Protein AF-A0A1J5RB93-F1 (afdb_monomer)

Secondary structure (DSSP, 8-state):
--HHHHHHHHHHHT-TTHHHHHHHHHHHHHHHHH-TTTT--EEETTEEESHHHHHHHHHHHHHHHHHHHHHHHHHHS--SHHHHHHHHHHHHHHHHH-EEEEEETTEEEEEESS-HHHHHHHHHHHHHHHHHHHHHIIIII---SS--EEEEEE-TT---------TTTTTS-----------PPPGGGTTSPPEEEEEEGGGS-EEEETTEEEEEEEEEETTEE-SS--SSSEEEEEEEESSSEEEEE---SSEEEEEEEES-EEETTEEE-TT--EEEPTT--EEEEE-TT-EEEEEEEPPPSS--EEETTEEES-HHHHHHHHHHHHTT-SPPBTTBSS--PPP-

InterPro domains:
  IPR001851 ABC transporter, permease [PF02653] (52-160)
  IPR008778 Pirin, C-terminal domain [PF05726] (250-334)
  IPR011051 RmlC-like cupin domain superfamily [SSF51182] (152-346)
  IPR012093 Pirin [PTHR13903] (152-335)
  IPR014710 RmlC-like jelly roll fold [G3DSA:2.60.120.10] (152-330)
  IPR014710 RmlC-like jelly roll fold [G3DSA:2.60.120.10] (205-304)

Foldseek 3Di:
DPPVVVVVVVVLVPDPCNVVVVVVVVVLVVCVVVDVQQPPWDDDPNDIDHNVVVVCVVCVVVVVLVVVQVVCCVPQHGDLCSVVLLVVLVVQLCQQQQADFDDDPNDTDGDGNDDNVVSNVVSVVSSVVSVVVVCCCCVPVVPDVDDFKDKDKAQALHDDDDDDDPPVCPVDDDDDDDDDDDDDAFQVRNNPHIDMDMDGQVQWDWDDDPQKIKTWRAADDPNDGHPDDDRFHWTKMKIAGQAWDKDKDDLPAQWKKKAWCDFWKQWPNDIDDHVDMDTDHHPDITIITGGHGIMMMMIGHYDGPDDWDDDDPDIHPDPVSVVVVLVCVQVVVHDDDVPDNDDDDHHD

Mean predicted aligned error: 15.03 Å

Solvent-accessible surface area (backbone atoms only — not comparable to full-atom values): 20423 Å² total; per-residue (Å²): 143,71,74,74,59,58,59,52,52,54,55,52,75,66,37,86,63,45,61,61,52,52,51,51,51,50,52,52,51,51,48,42,74,76,31,91,58,37,85,50,72,45,81,53,97,94,41,80,42,34,54,59,50,52,50,49,62,70,41,44,64,60,51,56,50,48,56,56,50,49,57,43,43,76,72,80,41,80,79,69,57,65,62,56,32,51,50,54,20,50,50,48,28,50,62,32,47,46,55,55,81,42,72,57,95,90,41,80,38,80,45,49,71,45,60,67,72,56,26,52,51,52,18,50,50,50,28,50,51,50,47,51,52,50,49,44,40,44,74,75,68,62,59,60,86,71,66,65,59,48,79,48,74,47,44,38,67,60,74,65,85,84,91,73,81,53,79,89,51,71,87,48,95,79,84,90,85,86,85,88,82,88,79,86,67,46,79,92,47,41,69,36,79,55,48,78,48,77,42,50,44,89,66,38,43,66,53,73,52,86,38,27,42,37,34,32,62,34,30,50,55,98,94,43,63,23,83,51,90,64,95,61,70,30,26,31,29,43,37,35,23,79,41,60,39,54,40,78,44,74,46,87,38,54,42,34,33,42,33,29,74,36,55,48,36,34,48,88,87,43,78,42,44,55,91,46,70,49,75,48,68,60,75,46,70,44,62,35,32,34,49,54,70,20,31,30,35,42,44,35,22,59,82,67,95,60,76,67,50,73,56,94,97,41,76,36,78,43,72,70,57,50,55,49,50,50,53,34,56,76,69,62,69,59,71,75,43,90,98,44,86,78,81,76,85,76,84,133

Radius of gyration: 28.35 Å; Cα contacts (8 Å, |Δi|>4): 488; chains: 1; bounding box: 81×67×76 Å

pLDDT: mean 86.33, std 11.8, range [47.94, 98.31]

Structure (mmCIF, N/CA/C/O backbone):
data_AF-A0A1J5RB93-F1
#
_entry.id   AF-A0A1J5RB93-F1
#
loop_
_atom_site.group_PDB
_atom_site.id
_atom_site.type_symbol
_atom_site.label_atom_id
_atom_site.label_alt_id
_atom_site.label_comp_id
_atom_site.label_asym_id
_atom_site.label_entity_id
_atom_site.label_seq_id
_atom_site.pdbx_PDB_ins_code
_atom_site.Cartn_x
_atom_site.Cartn_y
_atom_site.Cartn_z
_atom_site.occupancy
_atom_site.B_iso_or_equiv
_atom_site.auth_seq_id
_atom_site.auth_comp_id
_atom_site.auth_asym_id
_atom_site.auth_atom_id
_atom_site.pdbx_PDB_model_num
ATOM 1 N N . MET A 1 1 ? -55.204 8.809 -5.209 1.00 47.94 1 MET A N 1
ATOM 2 C CA . MET A 1 1 ? -54.340 9.584 -4.280 1.00 47.94 1 MET A CA 1
ATOM 3 C C . MET A 1 1 ? -53.221 8.751 -3.613 1.00 47.94 1 MET A C 1
ATOM 5 O O . MET A 1 1 ? -52.710 9.178 -2.589 1.00 47.94 1 MET A O 1
ATOM 9 N N . SER A 1 2 ? -52.758 7.615 -4.169 1.00 54.34 2 SER A N 1
ATOM 10 C CA . SER A 1 2 ? -51.825 6.702 -3.460 1.00 54.34 2 SER A CA 1
ATOM 11 C C . SER A 1 2 ? -50.459 6.454 -4.123 1.00 54.34 2 SER A C 1
ATOM 13 O O . SER A 1 2 ? -49.582 5.876 -3.490 1.00 54.34 2 SER A O 1
ATOM 15 N N . THR A 1 3 ? -50.213 6.908 -5.356 1.00 48.03 3 THR A N 1
ATOM 16 C CA . THR A 1 3 ? -48.965 6.598 -6.090 1.00 48.03 3 THR A CA 1
ATOM 17 C C . THR A 1 3 ? -47.839 7.616 -5.871 1.00 48.03 3 THR A C 1
ATOM 19 O O . THR A 1 3 ? -46.664 7.269 -5.974 1.00 48.03 3 THR A O 1
ATOM 22 N N . LEU A 1 4 ? -48.163 8.854 -5.480 1.00 49.62 4 LEU A N 1
ATOM 23 C CA . LEU A 1 4 ? -47.171 9.907 -5.207 1.00 49.62 4 LEU A CA 1
ATOM 24 C C . LEU A 1 4 ? -46.470 9.763 -3.838 1.00 49.62 4 LEU A C 1
ATOM 26 O O . LEU A 1 4 ? -45.380 10.303 -3.657 1.00 49.62 4 LEU A O 1
ATOM 30 N N . SER A 1 5 ? -47.045 9.033 -2.869 1.00 55.38 5 SER A N 1
ATOM 31 C CA . SER A 1 5 ? -46.456 8.904 -1.519 1.00 55.38 5 SER A CA 1
ATOM 32 C C . SER A 1 5 ? -45.381 7.810 -1.422 1.00 55.38 5 SER A C 1
ATOM 34 O O . SER A 1 5 ? -44.421 7.947 -0.658 1.00 55.38 5 SER A O 1
ATOM 36 N N . VAL A 1 6 ? -45.485 6.758 -2.244 1.00 56.06 6 VAL A N 1
ATOM 37 C CA . VAL A 1 6 ? -44.539 5.628 -2.264 1.00 56.06 6 VAL A CA 1
ATOM 38 C C . VAL A 1 6 ? -43.176 6.049 -2.832 1.00 56.06 6 VAL A C 1
ATOM 40 O O . VAL A 1 6 ? -42.138 5.625 -2.319 1.00 56.06 6 VAL A O 1
ATOM 43 N N . SER A 1 7 ? -43.152 6.946 -3.828 1.00 62.25 7 SER A N 1
ATOM 44 C CA . SER A 1 7 ? -41.902 7.455 -4.419 1.00 62.25 7 SER A CA 1
ATOM 45 C C . SER A 1 7 ? -41.131 8.374 -3.463 1.00 62.25 7 SER A C 1
ATOM 47 O O . SER A 1 7 ? -39.904 8.293 -3.388 1.00 62.25 7 SER A O 1
ATOM 49 N N . ARG A 1 8 ? -41.837 9.188 -2.662 1.00 65.69 8 ARG A N 1
ATOM 50 C CA . ARG A 1 8 ? -41.225 10.011 -1.605 1.00 65.69 8 ARG A CA 1
ATOM 51 C C . ARG A 1 8 ? -40.642 9.164 -0.478 1.00 65.69 8 ARG A C 1
ATOM 53 O O . ARG A 1 8 ? -39.525 9.440 -0.056 1.00 65.69 8 ARG A O 1
ATOM 60 N N . ARG A 1 9 ? -41.346 8.119 -0.020 1.00 68.25 9 ARG A N 1
ATOM 61 C CA . ARG A 1 9 ? -40.832 7.221 1.033 1.00 68.25 9 ARG A CA 1
ATOM 62 C C . ARG A 1 9 ? -39.553 6.502 0.611 1.00 68.25 9 ARG A C 1
ATOM 64 O O . ARG A 1 9 ? -38.599 6.505 1.380 1.00 68.25 9 ARG A O 1
ATOM 71 N N . LYS A 1 10 ? -39.498 5.955 -0.610 1.00 69.06 10 LYS A N 1
ATOM 72 C CA . LYS A 1 10 ? -38.267 5.335 -1.134 1.00 69.06 10 LYS A CA 1
ATOM 73 C C . LYS A 1 10 ? -37.110 6.333 -1.222 1.00 69.06 10 LYS A C 1
ATOM 75 O O . LYS A 1 10 ? -36.005 5.987 -0.833 1.00 69.06 10 LYS A O 1
ATOM 80 N N . ARG A 1 11 ? -37.378 7.573 -1.650 1.00 72.00 11 ARG A N 1
ATOM 81 C CA . ARG A 1 11 ? -36.365 8.640 -1.749 1.00 72.00 11 ARG A CA 1
ATOM 82 C C . ARG A 1 11 ? -35.814 9.079 -0.387 1.00 72.00 11 ARG A C 1
ATOM 84 O O . ARG A 1 11 ? -34.633 9.383 -0.283 1.00 72.00 11 ARG A O 1
ATOM 91 N N . ILE A 1 12 ? -36.660 9.122 0.643 1.00 74.88 12 ILE A N 1
ATOM 92 C CA . ILE A 1 12 ? -36.240 9.450 2.013 1.00 74.88 12 ILE A CA 1
ATOM 93 C C . ILE A 1 12 ? -35.402 8.306 2.595 1.00 74.88 12 ILE A C 1
ATOM 95 O O . ILE A 1 12 ? -34.327 8.559 3.128 1.00 74.88 12 ILE A O 1
ATOM 99 N N . LEU A 1 13 ? -35.856 7.057 2.436 1.00 79.38 13 LEU A N 1
ATOM 100 C CA . LEU A 1 13 ? -35.169 5.860 2.940 1.00 79.38 13 LEU A CA 1
ATOM 101 C C . LEU A 1 13 ? -33.809 5.602 2.277 1.00 79.38 13 LEU A C 1
ATOM 103 O O . LEU A 1 13 ? -32.950 4.973 2.885 1.00 79.38 13 LEU A O 1
ATOM 107 N N . SER A 1 14 ? -33.595 6.107 1.061 1.00 79.38 14 SER A N 1
ATOM 108 C CA . SER A 1 14 ? -32.315 6.019 0.355 1.00 79.38 14 SER A CA 1
ATOM 109 C C . SER A 1 14 ? -31.376 7.201 0.620 1.00 79.38 14 SER A C 1
ATOM 111 O O . SER A 1 14 ? -30.311 7.263 0.011 1.00 79.38 14 SER A O 1
ATOM 113 N N . HIS A 1 15 ? -31.762 8.182 1.447 1.00 84.94 15 HIS A N 1
ATOM 114 C CA . HIS A 1 15 ? -30.938 9.372 1.652 1.00 84.94 15 HIS A CA 1
ATOM 115 C C . HIS A 1 15 ? -29.742 9.057 2.572 1.00 84.94 15 HIS A C 1
ATOM 117 O O . HIS A 1 15 ? -29.955 8.568 3.684 1.00 84.94 15 HIS A O 1
ATOM 123 N N . PRO A 1 16 ? -28.496 9.388 2.183 1.00 80.25 16 PRO A N 1
ATOM 124 C CA . PRO A 1 16 ? -27.291 9.010 2.933 1.00 80.25 16 PRO A CA 1
ATOM 125 C C . PRO A 1 16 ? -27.233 9.594 4.354 1.00 80.25 16 PRO A C 1
ATOM 127 O O . PRO A 1 16 ? -26.615 9.011 5.238 1.00 80.25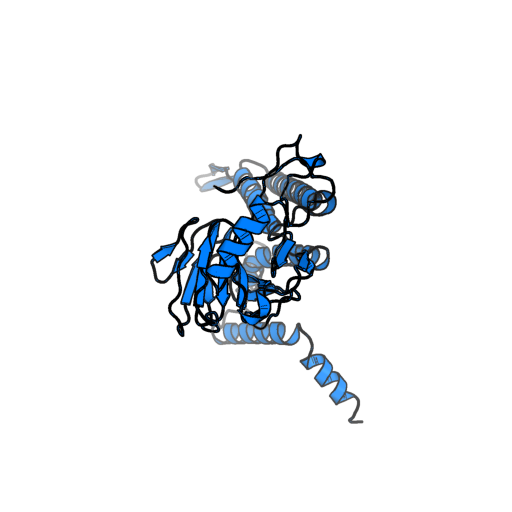 16 PRO A O 1
ATOM 130 N N . LEU A 1 17 ? -27.923 10.713 4.604 1.00 86.00 17 LEU A N 1
ATOM 131 C CA . LEU A 1 17 ? -28.014 11.331 5.937 1.00 86.00 17 LEU A CA 1
ATOM 132 C C . LEU A 1 17 ? -29.102 10.738 6.843 1.00 86.00 17 LEU A C 1
ATOM 134 O O . LEU A 1 17 ? -29.137 11.072 8.024 1.00 86.00 17 LEU A O 1
ATOM 138 N N . LEU A 1 18 ? -29.994 9.885 6.328 1.00 90.00 18 LEU A N 1
ATOM 139 C CA . LEU A 1 18 ? -31.130 9.402 7.114 1.00 90.00 18 LEU A CA 1
ATOM 140 C C . LEU A 1 18 ? -30.663 8.607 8.337 1.00 90.00 18 LEU A C 1
ATOM 142 O O . LEU A 1 18 ? -31.035 8.933 9.459 1.00 90.00 18 LEU A O 1
ATOM 146 N N . TRP A 1 19 ? -29.838 7.584 8.123 1.00 87.69 19 TRP A N 1
ATOM 147 C CA . TRP A 1 19 ? -29.380 6.709 9.200 1.00 87.69 19 TRP A CA 1
ATOM 148 C C . TRP A 1 19 ? -28.513 7.430 10.241 1.00 87.69 19 TRP A C 1
ATOM 150 O O . TRP A 1 19 ? -28.803 7.269 11.423 1.00 87.69 19 TRP A O 1
ATOM 160 N N . PRO A 1 20 ? -27.542 8.292 9.870 1.00 87.88 20 PRO A N 1
ATOM 161 C CA . PRO A 1 20 ? -26.824 9.118 10.841 1.00 87.88 20 PRO A CA 1
ATOM 162 C C . PRO A 1 20 ? -27.742 9.986 11.711 1.00 87.88 20 PRO A C 1
ATOM 164 O O . PRO A 1 20 ? -27.565 10.037 12.927 1.00 87.88 20 PRO A O 1
ATOM 167 N N . LEU A 1 21 ? -28.752 10.633 11.115 1.00 91.50 21 LEU A N 1
ATOM 168 C CA . LEU A 1 21 ? -29.703 11.469 11.854 1.00 91.50 21 LEU A CA 1
ATOM 169 C C . LEU A 1 21 ? -30.602 10.643 12.781 1.00 91.50 21 LEU A C 1
ATOM 171 O O . LEU A 1 21 ? -30.863 11.061 13.907 1.00 91.50 21 LEU A O 1
ATOM 175 N N . VAL A 1 22 ? -31.045 9.465 12.334 1.00 93.81 22 VAL A N 1
ATOM 176 C CA . VAL A 1 22 ? -31.825 8.529 13.157 1.00 93.81 22 VAL A CA 1
ATOM 177 C C . VAL A 1 22 ? -30.999 8.038 14.345 1.00 93.81 22 VAL A C 1
ATOM 179 O O . VAL A 1 22 ? -31.485 8.066 15.474 1.00 93.81 22 VAL A O 1
ATOM 182 N N . THR A 1 23 ? -29.745 7.647 14.121 1.00 92.00 23 THR A N 1
ATOM 183 C CA . THR A 1 23 ? -28.833 7.209 15.184 1.00 92.00 23 THR A CA 1
ATOM 184 C C . THR A 1 23 ? -28.559 8.331 16.183 1.00 92.00 23 THR A C 1
ATOM 186 O O . THR A 1 23 ? -28.636 8.102 17.388 1.00 92.00 23 THR A O 1
ATOM 189 N N . LEU A 1 24 ? -28.310 9.558 15.712 1.00 91.38 24 LEU A N 1
ATOM 190 C CA . LEU A 1 24 ? -28.129 10.721 16.582 1.00 91.38 24 LEU A CA 1
ATOM 191 C C . LEU A 1 24 ? -29.375 10.978 17.438 1.00 91.38 24 LEU A C 1
ATOM 193 O O . LEU A 1 24 ? -29.265 11.142 18.651 1.00 91.38 24 LEU A O 1
ATOM 197 N N . ALA A 1 25 ? -30.562 10.969 16.826 1.00 93.31 25 ALA A N 1
ATOM 198 C CA . ALA A 1 25 ? -31.819 11.148 17.543 1.00 93.31 25 ALA A CA 1
ATOM 199 C C . ALA A 1 25 ? -32.025 10.057 18.606 1.00 93.31 25 ALA A C 1
ATOM 201 O O . ALA A 1 25 ? -32.377 10.370 19.742 1.00 93.31 25 ALA A O 1
ATOM 202 N N . LEU A 1 26 ? -31.744 8.794 18.270 1.00 95.62 26 LEU A N 1
ATOM 203 C CA . LEU A 1 26 ? -31.839 7.672 19.203 1.00 95.62 26 LEU A CA 1
ATOM 204 C C . LEU A 1 26 ? -30.892 7.852 20.399 1.00 95.62 26 LEU A C 1
ATOM 206 O O . LEU A 1 26 ? -31.312 7.694 21.543 1.00 95.62 26 LEU A O 1
ATOM 210 N N . ILE A 1 27 ? -29.639 8.238 20.149 1.00 92.69 27 ILE A N 1
ATOM 211 C CA . ILE A 1 27 ? -28.643 8.482 21.201 1.00 92.69 27 ILE A CA 1
ATOM 212 C C . ILE A 1 27 ? -29.079 9.630 22.120 1.00 92.69 27 ILE A C 1
ATOM 214 O O . ILE A 1 27 ? -28.939 9.525 23.339 1.00 92.69 27 ILE A O 1
ATOM 218 N N . LEU A 1 28 ? -29.628 10.718 21.572 1.00 91.62 28 LEU A N 1
ATOM 219 C CA . LEU A 1 28 ? -30.130 11.838 22.375 1.00 91.62 28 LEU A CA 1
ATOM 220 C C . LEU A 1 28 ? -31.316 11.422 23.255 1.00 91.62 28 LEU A C 1
ATOM 222 O O . LEU A 1 28 ? -31.363 11.790 24.427 1.00 91.62 28 LEU A O 1
ATOM 226 N N . VAL A 1 29 ? -32.241 10.619 22.722 1.00 92.38 29 VAL A N 1
ATOM 227 C CA . VAL A 1 29 ? -33.391 10.093 23.478 1.00 92.38 29 VAL A CA 1
ATOM 228 C C . VAL A 1 29 ? -32.939 9.158 24.598 1.00 92.38 29 VAL A C 1
ATOM 230 O O . VAL A 1 29 ? -33.409 9.291 25.727 1.00 92.38 29 VAL A O 1
ATOM 233 N N . ILE A 1 30 ? -31.998 8.252 24.323 1.00 94.19 30 ILE A N 1
ATOM 234 C CA . ILE A 1 30 ? -31.443 7.354 25.342 1.00 94.19 30 ILE A CA 1
ATOM 235 C C . ILE A 1 30 ? -30.784 8.171 26.459 1.00 94.19 30 ILE A C 1
ATOM 237 O O . ILE A 1 30 ? -31.118 7.979 27.627 1.00 94.19 30 ILE A O 1
ATOM 241 N N . ASN A 1 31 ? -29.924 9.137 26.123 1.00 90.12 31 ASN A N 1
ATOM 242 C CA . ASN A 1 31 ? -29.272 9.986 27.124 1.00 90.12 31 ASN A CA 1
ATOM 243 C C . ASN A 1 31 ? -30.274 10.785 27.965 1.00 90.12 31 ASN A C 1
ATOM 245 O O . ASN A 1 31 ? -30.126 10.866 29.183 1.00 90.12 31 ASN A O 1
ATOM 249 N N . ALA A 1 32 ? -31.322 11.318 27.338 1.00 90.56 32 ALA A N 1
ATOM 250 C CA . ALA A 1 32 ? -32.398 12.008 28.037 1.00 90.56 32 ALA A CA 1
ATOM 251 C C . ALA A 1 32 ? -33.184 11.095 28.988 1.00 90.56 32 ALA A C 1
ATOM 253 O O . ALA A 1 32 ? -33.588 11.531 30.061 1.00 90.56 32 ALA A O 1
ATOM 254 N N . SER A 1 33 ? -33.401 9.834 28.604 1.00 91.69 33 SER A N 1
ATOM 255 C CA . SER A 1 33 ? -34.119 8.863 29.438 1.00 91.69 33 SER A CA 1
ATOM 256 C C . SER A 1 33 ? -33.308 8.407 30.655 1.00 91.69 33 SER A C 1
ATOM 258 O O . SER A 1 33 ? -33.878 8.152 31.713 1.00 91.69 33 SER A O 1
ATOM 260 N N . LEU A 1 34 ? -31.980 8.342 30.520 1.00 91.56 34 LEU A N 1
ATOM 261 C CA . LEU A 1 34 ? -31.069 7.923 31.586 1.00 91.56 34 LEU A CA 1
ATOM 262 C C . LEU A 1 34 ? -30.670 9.080 32.510 1.00 91.56 34 LEU A C 1
ATOM 264 O O . LEU A 1 34 ? -30.352 8.851 33.675 1.00 91.56 34 LEU A O 1
ATOM 268 N N . ASN A 1 35 ? -30.687 10.319 32.013 1.00 87.88 35 ASN A N 1
ATOM 269 C CA . ASN A 1 35 ? -30.296 11.500 32.770 1.00 87.88 35 ASN A CA 1
ATOM 270 C C . ASN A 1 35 ? -31.410 12.555 32.762 1.00 87.88 35 ASN A C 1
ATOM 272 O O . ASN A 1 35 ? -31.593 13.297 31.799 1.00 87.88 35 ASN A O 1
ATOM 276 N N . GLN A 1 36 ? -32.108 12.673 33.893 1.00 85.12 36 GLN A N 1
ATOM 277 C CA . GLN A 1 36 ? -33.218 13.616 34.079 1.00 85.12 36 GLN A CA 1
ATOM 278 C C . GLN A 1 36 ? -32.806 15.089 33.891 1.00 85.12 36 GLN A C 1
ATOM 280 O O . GLN A 1 36 ? -33.647 15.933 33.592 1.00 85.12 36 GLN A O 1
ATOM 285 N N . GLY A 1 37 ? -31.515 15.408 34.039 1.00 87.00 37 GLY A N 1
ATOM 286 C CA . GLY A 1 37 ? -30.966 16.748 33.839 1.00 87.00 37 GLY A CA 1
ATOM 287 C C . GLY A 1 37 ? -30.482 17.047 32.419 1.00 87.00 37 GLY A C 1
ATOM 288 O O . GLY A 1 37 ? -30.002 18.151 32.180 1.00 87.00 37 GLY A O 1
ATOM 289 N N . PHE A 1 38 ? -30.587 16.102 31.480 1.00 89.62 38 PHE A N 1
ATOM 290 C CA . PHE A 1 38 ? -29.936 16.194 30.168 1.00 89.62 38 PHE A CA 1
ATOM 291 C C . PHE A 1 38 ? -30.339 17.439 29.362 1.00 89.62 38 PHE A C 1
ATOM 293 O O . PHE A 1 38 ? -29.489 18.098 28.763 1.00 89.62 38 PHE A O 1
ATOM 300 N N . TRP A 1 39 ? -31.628 17.790 29.385 1.00 89.50 39 TRP A N 1
ATOM 301 C CA . TRP A 1 39 ? -32.172 18.958 28.679 1.00 89.50 39 TRP A CA 1
ATOM 302 C C . TRP A 1 39 ? -32.156 20.245 29.507 1.00 89.50 39 TRP A C 1
ATOM 304 O O . TRP A 1 39 ? -32.569 21.295 29.017 1.00 89.50 39 TRP A O 1
ATOM 314 N N . ILE A 1 40 ? -31.716 20.184 30.766 1.00 89.94 40 ILE A N 1
ATOM 315 C CA . ILE A 1 40 ? -31.740 21.345 31.651 1.00 89.94 40 ILE A CA 1
ATOM 316 C C . ILE A 1 40 ? -30.583 22.2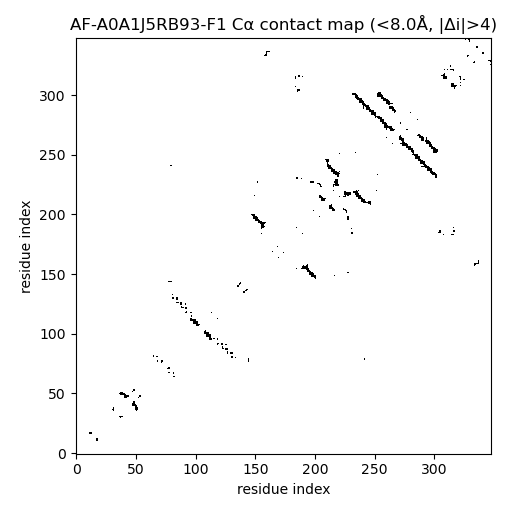68 31.284 1.00 89.94 40 ILE A C 1
ATOM 318 O O . ILE A 1 40 ? -29.410 21.922 31.427 1.00 89.94 40 ILE A O 1
ATOM 322 N N . LEU A 1 41 ? -30.941 23.476 30.861 1.00 90.94 41 LEU A N 1
ATOM 323 C CA . LEU A 1 41 ? -30.011 24.562 30.598 1.00 90.94 41 LEU A CA 1
ATOM 324 C C . LEU A 1 41 ? -30.015 25.536 31.776 1.00 90.94 41 LEU A C 1
ATOM 326 O O . LEU A 1 41 ? -31.073 25.913 32.280 1.00 90.94 41 LEU A O 1
ATOM 330 N N . LYS A 1 42 ? -28.830 25.947 32.222 1.00 91.31 42 LYS A N 1
ATOM 331 C CA . LYS A 1 42 ? -28.649 26.902 33.319 1.00 91.31 42 LYS A CA 1
ATOM 332 C C . LYS A 1 42 ? -27.801 28.068 32.847 1.00 91.31 42 LYS A C 1
ATOM 334 O O . LYS A 1 42 ? -26.747 27.863 32.259 1.00 91.31 42 LYS A O 1
ATOM 339 N N . TRP A 1 43 ? -28.239 29.283 33.143 1.00 92.56 43 TRP A N 1
ATOM 340 C CA . TRP A 1 43 ? -27.434 30.479 32.931 1.00 92.56 43 TRP A CA 1
ATOM 341 C C . TRP A 1 43 ? -26.652 30.794 34.204 1.00 92.56 43 TRP A C 1
ATOM 343 O O . TRP A 1 43 ? -27.246 30.871 35.280 1.00 92.56 43 TRP A O 1
ATOM 353 N N . ARG A 1 44 ? -25.334 30.962 34.106 1.00 86.38 44 ARG A N 1
ATOM 354 C CA . ARG A 1 44 ? -24.476 31.302 35.245 1.00 86.38 44 ARG A CA 1
ATOM 355 C C . ARG A 1 44 ? -23.328 32.190 34.780 1.00 86.38 44 ARG A C 1
ATOM 357 O O . ARG A 1 44 ? -22.689 31.881 33.784 1.00 86.38 44 ARG A O 1
ATOM 364 N N . ASP A 1 45 ? -23.103 33.304 35.473 1.00 83.56 45 ASP A N 1
ATOM 365 C CA . ASP A 1 45 ? -21.982 34.222 35.215 1.00 83.56 45 ASP A CA 1
ATOM 366 C C . ASP A 1 45 ? -21.850 34.641 33.735 1.00 83.56 45 ASP A C 1
ATOM 368 O O . ASP A 1 45 ? -20.759 34.683 33.175 1.00 83.56 45 ASP A O 1
ATOM 372 N N . GLY A 1 46 ? -22.984 34.894 33.066 1.00 87.19 46 GLY A N 1
ATOM 373 C CA . GLY A 1 46 ? -23.019 35.284 31.649 1.00 87.19 46 GLY A CA 1
ATOM 374 C C . GLY A 1 46 ? -22.910 34.133 30.640 1.00 87.19 46 GLY A C 1
ATOM 375 O O . GLY A 1 46 ? -22.957 34.392 29.441 1.00 87.19 46 GLY A O 1
ATOM 376 N N . HIS A 1 47 ? -22.801 32.883 31.097 1.00 85.31 47 HIS A N 1
ATOM 377 C CA . HIS A 1 47 ? -22.605 31.709 30.249 1.00 85.31 47 HIS A CA 1
ATOM 378 C C . HIS A 1 47 ? -23.746 30.696 30.393 1.00 85.31 47 HIS A C 1
ATOM 380 O O . HIS A 1 47 ? -24.351 30.541 31.457 1.00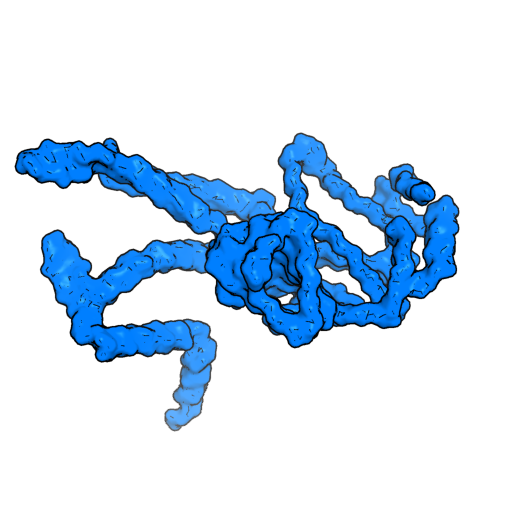 85.31 47 HIS A O 1
ATOM 386 N N . LEU A 1 48 ? -24.031 29.984 29.302 1.00 90.94 48 LEU A N 1
ATOM 387 C CA . LEU A 1 48 ? -25.023 28.916 29.254 1.00 90.94 48 LEU A CA 1
ATOM 388 C C . LEU A 1 48 ? -24.351 27.567 29.545 1.00 90.94 48 LEU A C 1
ATOM 390 O O . LEU A 1 48 ? -23.364 27.213 28.906 1.00 90.94 48 LEU A O 1
ATOM 394 N N . TYR A 1 49 ? -24.912 26.805 30.477 1.00 87.00 49 TYR A N 1
ATOM 395 C CA . TYR A 1 49 ? -24.436 25.491 30.905 1.00 87.00 49 TYR A CA 1
ATOM 396 C C . TYR A 1 49 ? -25.520 24.433 30.718 1.00 87.00 49 TYR A C 1
ATOM 398 O O . TYR A 1 49 ? -26.710 24.728 30.816 1.00 87.00 49 TYR A O 1
ATOM 406 N N . GLY A 1 50 ? -25.109 23.185 30.512 1.00 90.44 50 GLY A N 1
ATOM 407 C CA . GLY A 1 50 ? -25.997 22.027 30.418 1.00 90.44 50 GLY A CA 1
ATOM 408 C C . GLY A 1 50 ? -25.387 20.937 29.546 1.00 90.44 50 GLY A C 1
ATOM 409 O O . GLY A 1 50 ? -24.512 21.218 28.729 1.00 90.44 50 GLY A O 1
ATOM 410 N N . SER A 1 51 ? -25.865 19.698 29.677 1.00 89.62 51 SER A N 1
ATOM 411 C CA . SER A 1 51 ? -25.263 18.546 28.987 1.00 89.62 51 SER A CA 1
ATOM 412 C C . SER A 1 51 ? -25.237 18.705 27.465 1.00 89.62 51 SER A C 1
ATOM 414 O O . SER A 1 51 ? -24.253 18.345 26.830 1.00 89.62 51 SER A O 1
ATOM 416 N N . VAL A 1 52 ? -26.275 19.303 26.872 1.00 89.12 52 VAL A N 1
ATOM 417 C CA . VAL A 1 52 ? -26.307 19.600 25.428 1.00 89.12 52 VAL A CA 1
ATOM 418 C C . VAL A 1 52 ? -25.234 20.618 25.034 1.00 89.12 52 VAL A C 1
ATOM 420 O O . VAL A 1 52 ? -24.580 20.453 24.007 1.00 89.12 52 VAL A O 1
ATOM 423 N N . ILE A 1 53 ? -25.017 21.646 25.857 1.00 90.25 53 ILE A N 1
ATOM 424 C CA . ILE A 1 53 ? -23.989 22.663 25.609 1.00 90.25 53 ILE A CA 1
ATOM 425 C C . ILE A 1 53 ? -22.596 22.059 25.752 1.00 90.25 53 ILE A C 1
ATOM 427 O O . ILE A 1 53 ? -21.732 22.316 24.919 1.00 90.25 53 ILE A O 1
ATOM 431 N N . ASP A 1 54 ? -22.392 21.188 26.739 1.00 86.31 54 ASP A N 1
ATOM 432 C CA . ASP A 1 54 ? -21.130 20.471 26.913 1.00 86.31 54 ASP A CA 1
ATOM 433 C C . ASP A 1 54 ? -20.841 19.540 25.733 1.00 86.31 54 ASP A C 1
ATOM 435 O O . ASP A 1 54 ? -19.707 19.496 25.257 1.00 86.31 54 ASP A O 1
ATOM 439 N N . ILE A 1 55 ? -21.854 18.829 25.223 1.00 88.12 55 ILE A N 1
ATOM 440 C CA . ILE A 1 55 ? -21.726 17.995 24.021 1.00 88.12 55 ILE A CA 1
ATOM 441 C C . ILE A 1 55 ? -21.330 18.856 22.824 1.00 88.12 55 ILE A C 1
ATOM 443 O O . ILE A 1 55 ? -20.383 18.505 22.122 1.00 88.12 55 ILE A O 1
ATOM 447 N N . LEU A 1 56 ? -22.006 19.986 22.601 1.00 87.88 56 LEU A N 1
ATOM 448 C CA . LEU A 1 56 ? -21.685 20.896 21.502 1.00 87.88 56 LEU A CA 1
ATOM 449 C C . LEU A 1 56 ? -20.266 21.458 21.634 1.00 87.88 56 LEU A C 1
ATOM 451 O O . LEU A 1 56 ? -19.503 21.397 20.675 1.00 87.88 56 LEU A O 1
ATOM 455 N N . ASN A 1 57 ? -19.873 21.918 22.822 1.00 83.25 57 ASN A N 1
ATOM 456 C CA . ASN A 1 57 ? -18.538 22.461 23.073 1.00 83.25 57 ASN A CA 1
ATOM 457 C C . ASN A 1 57 ? -17.439 21.406 22.894 1.00 83.25 57 ASN A C 1
ATOM 459 O O . ASN A 1 57 ? -16.414 21.684 22.275 1.00 83.25 57 ASN A O 1
ATOM 463 N N . ARG A 1 58 ? -17.652 20.182 23.390 1.00 82.56 58 ARG A N 1
ATOM 464 C CA . ARG A 1 58 ? -16.699 19.070 23.231 1.00 82.56 58 ARG A CA 1
ATOM 465 C C . ARG A 1 58 ? -16.637 18.550 21.795 1.00 82.56 58 ARG A C 1
ATOM 467 O O . ARG A 1 58 ? -15.594 18.058 21.380 1.00 82.56 58 ARG A O 1
ATOM 474 N N . SER A 1 59 ? -17.726 18.680 21.037 1.00 83.50 59 SER A N 1
ATOM 475 C CA . SER A 1 59 ? -17.799 18.257 19.632 1.00 83.50 59 SER A CA 1
ATOM 476 C C . SER A 1 59 ? -17.336 19.340 18.656 1.00 83.50 59 SER A C 1
ATOM 478 O O . SER A 1 59 ? -16.981 19.018 17.525 1.00 83.50 59 SER A O 1
ATOM 480 N N . ALA A 1 60 ? -17.304 20.611 19.069 1.00 85.00 60 ALA A N 1
ATOM 481 C CA . ALA A 1 60 ? -16.955 21.741 18.210 1.00 85.00 60 ALA A CA 1
ATOM 482 C C . ALA A 1 60 ? -15.599 21.583 17.490 1.00 85.00 60 ALA A C 1
ATOM 484 O O . ALA A 1 60 ? -15.566 21.838 16.284 1.00 85.00 60 ALA A O 1
ATOM 485 N N . PRO A 1 61 ? -14.507 21.103 18.128 1.00 78.25 61 PRO A N 1
ATOM 486 C CA . PRO A 1 61 ? -13.244 20.874 17.425 1.00 78.25 61 PRO A CA 1
ATOM 487 C C . PRO A 1 61 ? -13.386 19.860 16.282 1.00 78.25 61 PRO A C 1
ATOM 489 O O . PRO A 1 61 ? -13.001 20.143 15.150 1.00 78.25 61 PRO A O 1
ATOM 492 N N . LEU A 1 62 ? -14.017 18.712 16.546 1.00 78.94 62 LEU A N 1
ATOM 493 C CA . LEU A 1 62 ? -14.279 17.672 15.546 1.00 78.94 62 LEU A CA 1
ATOM 494 C C . LEU A 1 62 ? -15.189 18.182 14.417 1.00 78.94 62 LEU A C 1
ATOM 496 O O . LEU A 1 62 ? -14.939 17.901 13.245 1.00 78.94 62 LEU A O 1
ATOM 500 N N . MET A 1 63 ? -16.215 18.973 14.739 1.00 83.50 63 MET A N 1
ATOM 501 C CA . MET A 1 63 ? -17.113 19.577 13.748 1.00 83.50 63 MET A CA 1
ATOM 502 C C . MET A 1 63 ? -16.386 20.575 12.838 1.00 83.50 63 MET A C 1
ATOM 504 O O . MET A 1 63 ? -16.559 20.535 11.623 1.00 83.50 63 MET A O 1
ATOM 508 N N . LEU A 1 64 ? -15.541 21.442 13.399 1.00 79.69 64 LEU A N 1
ATOM 509 C CA . LEU A 1 64 ? -14.764 22.412 12.623 1.00 79.69 64 LEU A CA 1
ATOM 510 C C . LEU A 1 64 ? -13.751 21.719 11.703 1.00 79.69 64 LEU A C 1
ATOM 512 O O . LEU A 1 64 ? -13.650 22.062 10.524 1.00 79.69 64 LEU A O 1
ATOM 516 N N . VAL A 1 65 ? -13.047 20.707 12.217 1.00 76.75 65 VAL A N 1
ATOM 517 C CA . VAL A 1 65 ? -12.088 19.917 11.432 1.00 76.75 65 VAL A CA 1
ATOM 518 C C . VAL A 1 65 ? -12.789 19.137 10.322 1.00 76.75 65 VAL A C 1
ATOM 520 O O . VAL A 1 65 ? -12.351 19.177 9.172 1.00 76.75 65 VAL A O 1
ATOM 523 N N . SER A 1 66 ? -13.899 18.462 10.629 1.00 76.31 66 SER A N 1
ATOM 524 C CA . SER A 1 66 ? -14.661 17.683 9.642 1.00 76.31 66 SER A CA 1
ATOM 525 C C . SER A 1 66 ? -15.282 18.554 8.547 1.00 76.31 66 SER A C 1
ATOM 527 O O . SER A 1 66 ? -15.275 18.147 7.384 1.00 76.31 66 SER A O 1
ATOM 529 N N . LEU A 1 67 ? -15.743 19.769 8.867 1.00 81.56 67 LEU A N 1
ATOM 530 C CA . LEU A 1 67 ? -16.218 20.735 7.873 1.00 81.56 67 LEU A CA 1
ATOM 531 C C . LEU A 1 67 ? -15.104 21.091 6.873 1.00 81.56 67 LEU A C 1
ATOM 533 O O . LEU A 1 67 ? -15.316 21.019 5.661 1.00 81.56 67 LEU A O 1
ATOM 537 N N . GLY A 1 68 ? -13.906 21.414 7.375 1.00 72.00 68 GLY A N 1
ATOM 538 C CA . GLY A 1 68 ? -12.738 21.707 6.539 1.00 72.00 68 GLY A CA 1
ATOM 539 C C . GLY A 1 68 ? -12.318 20.508 5.684 1.00 72.00 68 GLY A C 1
ATOM 540 O O . GLY A 1 68 ? -12.162 20.629 4.469 1.00 72.00 68 GLY A O 1
ATOM 541 N N . MET A 1 69 ? -12.224 19.326 6.297 1.00 74.31 69 MET A N 1
ATOM 542 C CA . MET A 1 69 ? -11.897 18.071 5.614 1.00 74.31 69 MET A CA 1
ATOM 543 C C . MET A 1 69 ? -12.898 17.712 4.512 1.00 74.31 69 MET A C 1
ATOM 545 O O . MET A 1 69 ? -12.491 17.229 3.459 1.00 74.31 69 MET A O 1
ATOM 549 N N . THR A 1 70 ? -14.191 17.979 4.714 1.00 74.62 70 THR A N 1
ATOM 550 C CA . THR A 1 70 ? -15.238 17.697 3.719 1.00 74.62 70 THR A CA 1
ATOM 551 C C . THR A 1 70 ? -14.998 18.467 2.420 1.00 74.62 70 THR A C 1
ATOM 553 O O . THR A 1 70 ? -15.115 17.897 1.336 1.00 74.62 70 THR A O 1
ATOM 556 N N . LEU A 1 71 ? -14.604 19.742 2.510 1.00 67.31 71 LEU A N 1
ATOM 557 C CA . LEU A 1 71 ? -14.318 20.571 1.336 1.00 67.31 71 LEU A CA 1
ATOM 558 C C . LEU A 1 71 ? -13.059 20.101 0.587 1.00 67.31 71 LEU A C 1
ATOM 560 O O . LEU A 1 71 ? -13.022 20.107 -0.645 1.00 67.31 71 LEU A O 1
ATOM 564 N N . VAL A 1 72 ? -12.039 19.657 1.323 1.00 65.12 72 VAL A N 1
ATOM 565 C CA . VAL A 1 72 ? -10.795 19.126 0.745 1.00 65.12 72 VAL A CA 1
ATOM 566 C C . VAL A 1 72 ? -11.047 17.796 0.028 1.00 65.12 72 VAL A C 1
ATOM 568 O O . VAL A 1 72 ? -10.664 17.637 -1.133 1.00 65.12 72 VAL A O 1
ATOM 571 N N . ILE A 1 73 ? -11.786 16.884 0.668 1.00 64.50 73 ILE A N 1
ATOM 572 C CA . ILE A 1 73 ? -12.179 15.593 0.084 1.00 64.50 73 ILE A CA 1
ATOM 573 C C . ILE A 1 73 ? -13.006 15.799 -1.184 1.00 64.50 73 ILE A C 1
ATOM 575 O O . ILE A 1 73 ? -12.743 15.145 -2.191 1.00 64.50 73 ILE A O 1
ATOM 579 N N . ALA A 1 74 ? -13.955 16.738 -1.162 1.00 65.19 74 ALA A N 1
ATOM 580 C CA . ALA A 1 74 ? -14.800 17.039 -2.313 1.00 65.19 74 ALA A CA 1
ATOM 581 C C . ALA A 1 74 ? -14.024 17.592 -3.524 1.00 65.19 74 ALA A C 1
ATOM 583 O O . ALA A 1 74 ? -14.524 17.508 -4.643 1.00 65.19 74 ALA A O 1
ATOM 584 N N . THR A 1 75 ? -12.834 18.170 -3.321 1.00 59.34 75 THR A N 1
ATOM 585 C CA . THR A 1 75 ? -12.098 18.879 -4.381 1.00 59.34 75 THR A CA 1
ATOM 586 C C . THR A 1 75 ? -10.860 18.147 -4.893 1.00 59.34 75 THR A C 1
ATOM 588 O O . THR A 1 75 ? -10.611 18.209 -6.096 1.00 59.34 75 THR A O 1
ATOM 591 N N . ARG A 1 76 ? -10.065 17.478 -4.043 1.00 53.97 76 ARG A N 1
ATOM 592 C CA . ARG A 1 76 ? -8.783 16.859 -4.461 1.00 53.97 76 ARG A CA 1
ATOM 593 C C . ARG A 1 76 ? -8.366 15.582 -3.709 1.00 53.97 76 ARG A C 1
ATOM 595 O O . ARG A 1 76 ? -7.239 15.127 -3.883 1.00 53.97 76 ARG A O 1
ATOM 602 N N . GLY A 1 77 ? -9.249 14.966 -2.921 1.00 57.19 77 GLY A N 1
ATOM 603 C CA . GLY A 1 77 ? -8.946 13.730 -2.185 1.00 57.19 77 GLY A CA 1
ATOM 604 C C . GLY A 1 77 ? -8.580 13.961 -0.716 1.00 57.19 77 GLY A C 1
ATOM 605 O O . GLY A 1 77 ? -8.901 14.995 -0.138 1.00 57.19 77 GLY A O 1
ATOM 606 N N . ILE A 1 78 ? -7.978 12.960 -0.065 1.00 56.16 78 ILE A N 1
ATOM 607 C CA . ILE A 1 78 ? -7.869 12.940 1.400 1.00 56.16 78 ILE A CA 1
ATOM 608 C C . ILE A 1 78 ? -6.554 13.573 1.883 1.00 56.16 78 ILE A C 1
ATOM 610 O O . ILE A 1 78 ? -5.493 12.968 1.766 1.00 56.16 78 ILE A O 1
ATOM 614 N N . ASP A 1 79 ? -6.631 14.753 2.498 1.00 62.91 79 ASP A N 1
ATOM 615 C CA . ASP A 1 79 ? -5.488 15.444 3.109 1.00 62.91 79 ASP A CA 1
ATOM 616 C C . ASP A 1 79 ? -5.315 15.021 4.582 1.00 62.91 79 ASP A C 1
ATOM 618 O O . ASP A 1 79 ? -6.291 14.828 5.310 1.00 62.91 79 ASP A O 1
ATOM 622 N N . ILE A 1 80 ? -4.080 14.793 5.025 1.00 63.66 80 ILE A N 1
ATOM 623 C CA . ILE A 1 80 ? -3.752 14.452 6.426 1.00 63.66 80 ILE A CA 1
ATOM 624 C C . ILE A 1 80 ? -3.250 15.693 7.174 1.00 63.66 80 ILE A C 1
ATOM 626 O O . ILE A 1 80 ? -3.286 15.753 8.403 1.00 63.66 80 ILE A O 1
ATOM 630 N N . SER A 1 81 ? -2.845 16.731 6.441 1.00 68.31 81 SER A N 1
ATOM 631 C CA . SER A 1 81 ? -2.235 17.926 7.010 1.00 68.31 81 SER A CA 1
ATOM 632 C C . SER A 1 81 ? -3.185 18.730 7.896 1.00 68.31 81 SER A C 1
ATOM 634 O O . SER A 1 81 ? -2.710 19.414 8.794 1.00 68.31 81 SER A O 1
ATOM 636 N N . VAL A 1 82 ? -4.509 18.626 7.717 1.00 73.69 82 VAL A N 1
ATOM 637 C CA . VAL A 1 82 ? -5.489 19.398 8.503 1.00 73.69 82 VAL A CA 1
ATOM 638 C C . VAL A 1 82 ? -5.331 19.127 10.001 1.00 73.69 82 VAL A C 1
ATOM 640 O O . VAL A 1 82 ? -5.356 20.067 10.791 1.00 73.69 82 VAL A O 1
ATOM 643 N N . GLY A 1 83 ? -5.069 17.876 10.398 1.00 73.00 83 GLY A N 1
ATOM 644 C CA . GLY A 1 83 ? -4.773 17.539 11.794 1.00 73.00 83 GLY A CA 1
ATOM 645 C C . GLY A 1 83 ? -3.474 18.180 12.298 1.00 73.00 83 GLY A C 1
ATOM 646 O O . GLY A 1 83 ? -3.440 18.726 13.399 1.00 73.00 83 GLY A O 1
ATOM 647 N N . ALA A 1 84 ? -2.423 18.196 11.472 1.00 76.56 84 ALA A N 1
ATOM 648 C CA . ALA A 1 84 ? -1.152 18.842 11.804 1.00 76.56 84 ALA A CA 1
ATOM 649 C C . ALA A 1 84 ? -1.280 20.376 11.892 1.00 76.56 84 ALA A C 1
ATOM 651 O O . ALA A 1 84 ? -0.729 20.984 12.805 1.00 76.56 84 ALA A O 1
ATOM 652 N N . VAL A 1 85 ? -2.050 21.004 10.997 1.00 84.31 85 VAL A N 1
ATOM 653 C CA . VAL A 1 85 ? -2.347 22.448 11.019 1.00 84.31 85 VAL A CA 1
ATOM 654 C C . VAL A 1 85 ? -3.085 22.822 12.306 1.00 84.31 85 VAL A C 1
ATOM 656 O O . VAL A 1 85 ? -2.730 23.809 12.951 1.00 84.31 85 VAL A O 1
ATOM 659 N N . VAL A 1 86 ? -4.069 22.014 12.714 1.00 83.94 86 VAL A N 1
ATOM 6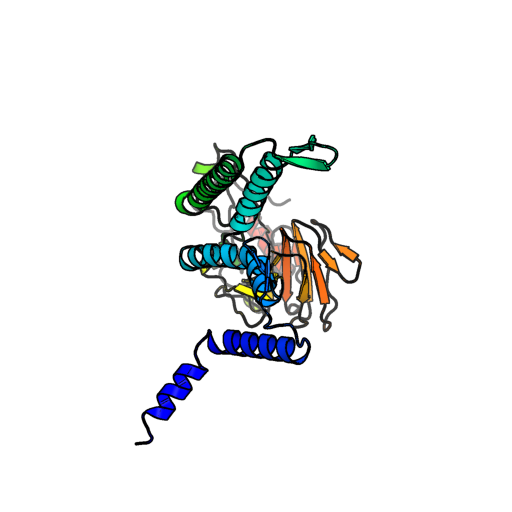60 C CA . VAL A 1 86 ? -4.794 22.193 13.981 1.00 83.94 86 VAL A CA 1
ATOM 661 C C . VAL A 1 86 ? -3.852 22.048 15.171 1.00 83.94 86 VAL A C 1
ATOM 663 O O . VAL A 1 86 ? -3.873 22.904 16.050 1.00 83.94 86 VAL A O 1
ATOM 666 N N . ALA A 1 87 ? -2.997 21.021 15.190 1.00 80.06 87 ALA A N 1
ATOM 667 C CA . ALA A 1 87 ? -2.038 20.809 16.271 1.00 80.06 87 ALA A CA 1
ATOM 668 C C . ALA A 1 87 ? -1.057 21.985 16.403 1.00 80.06 87 ALA A C 1
ATOM 670 O O . ALA A 1 87 ? -0.898 22.523 17.495 1.00 80.06 87 ALA A O 1
ATOM 671 N N . ILE A 1 88 ? -0.468 22.445 15.294 1.00 86.38 88 ILE A N 1
ATOM 672 C CA . ILE A 1 88 ? 0.457 23.588 15.278 1.00 86.38 88 ILE A CA 1
ATOM 673 C C . ILE A 1 88 ? -0.255 24.863 15.753 1.00 86.38 88 ILE A C 1
ATOM 675 O O . ILE A 1 88 ? 0.265 25.579 16.609 1.00 86.38 88 ILE A O 1
ATOM 679 N N . SER A 1 89 ? -1.461 25.137 15.245 1.00 90.25 89 SER A N 1
ATOM 680 C CA . SER A 1 89 ? -2.258 26.300 15.653 1.00 90.25 89 SER A CA 1
ATOM 681 C C . SER A 1 89 ? -2.621 26.253 17.143 1.00 90.25 89 SER A C 1
ATOM 683 O O . SER A 1 89 ? -2.455 27.246 17.853 1.00 90.25 89 SER A O 1
ATOM 685 N N . ALA A 1 90 ? -3.031 25.084 17.647 1.00 84.69 90 ALA A N 1
ATOM 686 C CA . ALA A 1 90 ? -3.347 24.869 19.055 1.00 84.69 90 ALA A CA 1
ATOM 687 C C . ALA A 1 90 ? -2.111 25.008 19.954 1.00 84.69 90 ALA A C 1
ATOM 689 O O . ALA A 1 90 ? -2.205 25.613 21.019 1.00 84.69 90 ALA A O 1
ATOM 690 N N . SER A 1 91 ? -0.943 24.515 19.528 1.00 87.12 91 SER A N 1
ATOM 691 C CA . SER A 1 91 ? 0.318 24.707 20.252 1.00 87.12 91 SER A CA 1
ATOM 692 C C . SER A 1 91 ? 0.707 26.182 20.332 1.00 87.12 91 SER A C 1
ATOM 694 O O . SER A 1 91 ? 1.092 26.645 21.401 1.00 87.12 91 SER A O 1
ATOM 696 N N . VAL A 1 92 ? 0.558 26.943 19.243 1.00 89.44 92 VAL A N 1
ATOM 697 C CA . VAL A 1 92 ? 0.809 28.395 19.241 1.00 89.44 92 VAL A CA 1
ATOM 698 C C . VAL A 1 92 ? -0.160 29.115 20.176 1.00 89.44 92 VAL A C 1
ATOM 700 O O . VAL A 1 92 ? 0.276 29.913 21.006 1.00 89.44 92 VAL A O 1
ATOM 703 N N . ALA A 1 93 ? -1.454 28.792 20.109 1.00 89.00 93 ALA A N 1
ATOM 704 C CA . ALA A 1 93 ? -2.449 29.346 21.021 1.00 89.00 93 ALA A CA 1
ATOM 705 C C . ALA A 1 93 ? -2.097 29.034 22.486 1.00 89.00 93 ALA A C 1
ATOM 707 O O . ALA A 1 93 ? -2.051 29.941 23.313 1.00 89.00 93 ALA A O 1
ATOM 708 N N . ALA A 1 94 ? -1.776 27.777 22.802 1.00 84.62 94 ALA A N 1
ATOM 709 C CA . ALA A 1 94 ? -1.419 27.346 24.151 1.00 84.62 94 ALA A CA 1
ATOM 710 C C . ALA A 1 94 ? -0.146 28.033 24.672 1.00 84.62 94 ALA A C 1
ATOM 712 O O . ALA A 1 94 ? -0.123 28.482 25.816 1.00 84.62 94 ALA A O 1
ATOM 713 N N . LEU A 1 95 ? 0.887 28.182 23.836 1.00 86.19 95 LEU A N 1
ATOM 714 C CA . LEU A 1 95 ? 2.125 28.884 24.192 1.00 86.19 95 LEU A CA 1
ATOM 715 C C . LEU A 1 95 ? 1.895 30.371 24.476 1.00 86.19 95 LEU A C 1
ATOM 717 O O . LEU A 1 95 ? 2.540 30.932 25.361 1.00 86.19 95 LEU A O 1
ATOM 721 N N . MET A 1 96 ? 0.993 31.014 23.734 1.00 86.00 96 MET A N 1
ATOM 722 C CA . MET A 1 96 ? 0.695 32.438 23.906 1.00 86.00 96 MET A CA 1
ATOM 723 C C . MET A 1 96 ? -0.259 32.718 25.071 1.00 86.00 96 MET A C 1
ATOM 725 O O . MET A 1 96 ? -0.162 33.768 25.706 1.00 86.00 96 MET A O 1
ATOM 729 N N . ILE A 1 97 ? -1.165 31.781 25.357 1.00 84.81 97 ILE A N 1
ATOM 730 C CA . ILE A 1 97 ? -2.045 31.826 26.529 1.00 84.81 97 ILE A CA 1
ATOM 731 C C . ILE A 1 97 ? -1.258 31.499 27.803 1.00 84.81 97 ILE A C 1
ATOM 733 O O . ILE A 1 97 ? -1.537 32.083 28.849 1.00 84.81 97 ILE A O 1
ATOM 737 N N . GLY A 1 98 ? -0.268 30.603 27.720 1.00 76.38 98 GLY A N 1
ATOM 738 C CA . GLY A 1 98 ? 0.611 30.233 28.828 1.00 76.38 98 GLY A CA 1
ATOM 739 C C . GLY A 1 98 ? 1.186 31.464 29.531 1.00 76.38 98 GLY A C 1
ATOM 740 O O . GLY A 1 98 ? 1.616 32.416 28.882 1.00 76.38 98 GLY A O 1
ATOM 741 N N . GLY A 1 99 ? 1.157 31.472 30.863 1.00 70.94 99 GLY A N 1
ATOM 742 C CA . GLY A 1 99 ? 1.377 32.678 31.654 1.00 70.94 99 GLY A CA 1
ATOM 743 C C . GLY A 1 99 ? 1.869 32.402 33.069 1.00 70.94 99 GLY A C 1
ATOM 744 O O . GLY A 1 99 ? 2.047 31.251 33.466 1.00 70.94 99 GLY A O 1
ATOM 745 N N . THR A 1 100 ? 2.122 33.469 33.820 1.00 65.56 100 THR A N 1
ATOM 746 C CA . THR A 1 100 ? 2.629 33.396 35.194 1.00 65.56 100 THR A CA 1
ATOM 747 C C . THR A 1 100 ? 1.498 33.546 36.202 1.00 65.56 100 THR A C 1
ATOM 749 O O . THR A 1 100 ? 0.531 34.276 35.977 1.00 65.56 100 THR A O 1
ATOM 752 N N . LEU A 1 101 ? 1.638 32.863 37.334 1.00 69.94 101 LEU A N 1
ATOM 753 C CA . LEU A 1 101 ? 0.702 32.948 38.446 1.00 69.94 101 LEU A CA 1
ATOM 754 C C . LEU A 1 101 ? 0.972 34.250 39.209 1.00 69.94 101 LEU A C 1
ATOM 756 O O . LEU A 1 101 ? 2.033 34.406 39.812 1.00 69.94 101 LEU A O 1
ATOM 760 N N . VAL A 1 102 ? 0.039 35.198 39.135 1.00 71.19 102 VAL A N 1
ATOM 761 C CA . VAL A 1 102 ? 0.150 36.508 39.787 1.00 71.19 102 VAL A CA 1
ATOM 762 C C . VAL A 1 102 ? -0.922 36.602 40.863 1.00 71.19 102 VAL A C 1
ATOM 764 O O . VAL A 1 102 ? -2.109 36.381 40.606 1.00 71.19 102 VAL A O 1
ATOM 767 N N . ILE A 1 103 ? -0.496 36.898 42.091 1.00 70.81 103 ILE A N 1
ATOM 768 C CA . ILE A 1 103 ? -1.408 37.100 43.215 1.00 70.81 103 ILE A CA 1
ATOM 769 C C . ILE A 1 103 ? -1.885 38.551 43.175 1.00 70.81 103 ILE A C 1
ATOM 771 O O . ILE A 1 103 ? -1.094 39.476 43.365 1.00 70.81 103 ILE A O 1
ATOM 775 N N . HIS A 1 104 ? -3.181 38.740 42.946 1.00 63.97 104 HIS A N 1
ATOM 776 C CA . HIS A 1 104 ? -3.856 40.020 43.130 1.00 63.97 104 HIS A CA 1
ATOM 777 C C . HIS A 1 104 ? -4.813 39.883 44.314 1.00 63.97 104 HIS A C 1
ATOM 779 O O . HIS A 1 104 ? -5.626 38.963 44.350 1.00 63.97 104 HIS A O 1
ATOM 785 N N . ASP A 1 105 ? -4.644 40.742 45.323 1.00 66.88 105 ASP A N 1
ATOM 786 C CA . ASP A 1 105 ? -5.477 40.792 46.534 1.00 66.88 105 ASP A CA 1
ATOM 787 C C . ASP A 1 105 ? -5.645 39.440 47.258 1.00 66.88 105 ASP A C 1
ATOM 789 O O . ASP A 1 105 ? -6.715 39.089 47.747 1.00 66.88 105 ASP A O 1
ATOM 793 N N . GLY A 1 106 ? -4.570 38.646 47.316 1.00 70.88 106 GLY A N 1
ATOM 794 C CA . GLY A 1 106 ? -4.560 37.335 47.977 1.00 70.88 106 GLY A CA 1
ATOM 795 C C . GLY A 1 106 ? -5.148 36.186 47.149 1.00 70.88 106 GLY A C 1
ATOM 796 O O . GLY A 1 106 ? -5.113 35.042 47.600 1.00 70.88 106 GLY A O 1
ATOM 797 N N . VAL A 1 107 ? -5.629 36.450 45.929 1.00 65.81 107 VAL A N 1
ATOM 798 C CA . VAL A 1 107 ? -6.149 35.431 45.009 1.00 65.81 107 VAL A CA 1
ATOM 799 C C . VAL A 1 107 ? -5.136 35.169 43.896 1.00 65.81 107 VAL A C 1
ATOM 801 O O . VAL A 1 107 ? -4.711 36.072 43.174 1.00 65.81 107 VAL A O 1
ATOM 804 N N . ALA A 1 108 ? -4.739 33.905 43.749 1.00 65.06 108 ALA A N 1
ATOM 805 C CA . ALA A 1 108 ? -3.898 33.455 42.649 1.00 65.06 108 ALA A CA 1
ATOM 806 C C . ALA A 1 108 ? -4.671 33.531 41.323 1.00 65.06 108 ALA A C 1
ATOM 808 O O . ALA A 1 108 ? -5.600 32.756 41.098 1.00 65.06 108 ALA A O 1
ATOM 809 N N . SER A 1 109 ? -4.265 34.434 40.431 1.00 69.69 109 SER A N 1
ATOM 810 C CA . SER A 1 109 ? -4.833 34.565 39.088 1.00 69.69 109 SER A CA 1
ATOM 811 C C . SER A 1 109 ? -3.785 34.213 38.030 1.00 69.69 109 SER A C 1
ATOM 813 O O . SER A 1 109 ? -2.626 34.622 38.113 1.00 69.69 109 SER A O 1
ATOM 815 N N . HIS A 1 110 ? -4.167 33.393 37.050 1.00 68.50 110 HIS A N 1
ATOM 816 C CA . HIS A 1 110 ? -3.313 33.111 35.897 1.00 68.50 110 HIS A CA 1
ATOM 817 C C . HIS A 1 110 ? -3.468 34.244 34.890 1.00 68.50 110 HIS A C 1
ATOM 819 O O . HIS A 1 110 ? -4.541 34.417 34.314 1.00 68.50 110 HIS A O 1
ATOM 825 N N . VAL A 1 111 ? -2.396 35.003 34.675 1.00 72.12 111 VAL A N 1
ATOM 826 C CA . VAL A 1 111 ? -2.380 36.089 33.693 1.00 72.12 111 VAL A CA 1
ATOM 827 C C . VAL A 1 111 ? -1.683 35.579 32.442 1.00 72.12 111 VAL A C 1
ATOM 829 O O . VAL A 1 111 ? -0.526 35.160 32.507 1.00 72.12 111 VAL A O 1
ATOM 832 N N . SER A 1 112 ? -2.388 35.584 31.308 1.00 75.00 112 SER A N 1
ATOM 833 C CA . SER A 1 112 ? -1.821 35.157 30.029 1.00 75.00 112 SER A CA 1
ATOM 834 C C . SER A 1 112 ? -0.649 36.054 29.640 1.00 75.00 112 SER A C 1
ATOM 836 O O . SER A 1 112 ? -0.693 37.272 29.821 1.00 75.00 112 SER A O 1
ATOM 838 N N . ARG A 1 113 ? 0.413 35.467 29.079 1.00 74.88 113 ARG A N 1
ATOM 839 C CA . ARG A 1 113 ? 1.610 36.227 28.686 1.00 74.88 113 ARG A CA 1
ATOM 840 C C . ARG A 1 113 ? 1.320 37.268 27.603 1.00 74.88 113 ARG A C 1
ATOM 842 O O . ARG A 1 113 ? 2.006 38.284 27.535 1.00 74.88 113 ARG A O 1
ATOM 849 N N . PHE A 1 114 ? 0.305 37.019 26.778 1.00 83.62 114 PHE A N 1
ATOM 850 C CA . PHE A 1 114 ? -0.154 37.923 25.729 1.00 83.62 114 PHE A CA 1
ATOM 851 C C . PHE A 1 114 ? -1.665 38.191 25.832 1.00 83.62 114 PHE A C 1
ATOM 853 O O . PHE A 1 114 ? -2.400 37.356 26.369 1.00 83.62 114 PHE A O 1
ATOM 860 N N . PRO A 1 115 ? -2.161 39.324 25.293 1.00 87.38 115 PRO A N 1
ATOM 861 C CA . PRO A 1 115 ? -3.594 39.584 25.192 1.00 87.38 115 PRO A CA 1
ATOM 862 C C . PRO A 1 115 ? -4.307 38.494 24.383 1.00 87.38 115 PRO A C 1
ATOM 864 O O . PRO A 1 115 ? -3.847 38.118 23.304 1.00 87.38 115 PRO A O 1
ATOM 867 N N . MET A 1 116 ? -5.468 38.031 24.854 1.00 85.25 116 MET A N 1
ATOM 868 C CA . MET A 1 116 ? -6.239 36.971 24.183 1.00 85.25 116 MET A CA 1
ATOM 869 C C . MET A 1 116 ? -6.530 37.239 22.694 1.00 85.25 116 MET A C 1
ATOM 871 O O . MET A 1 116 ? -6.358 36.313 21.898 1.00 85.25 116 MET A O 1
ATOM 875 N N . PRO A 1 117 ? -6.885 38.468 22.258 1.00 90.12 117 PRO A N 1
ATOM 876 C CA . PRO A 1 117 ? -7.070 38.749 20.833 1.00 90.12 117 PRO A CA 1
ATOM 877 C C . PRO A 1 117 ? -5.804 38.510 20.003 1.00 90.12 117 PRO A C 1
ATOM 879 O O . PRO A 1 117 ? -5.889 38.043 18.870 1.00 90.12 117 PRO A O 1
ATOM 882 N N . LEU A 1 118 ? -4.627 38.781 20.578 1.00 90.12 118 LEU A N 1
ATOM 883 C CA . LEU A 1 118 ? -3.344 38.559 19.918 1.00 90.12 118 LEU A CA 1
ATOM 884 C C . LEU A 1 118 ? -3.038 37.061 19.798 1.00 90.12 118 LEU A C 1
ATOM 886 O O . LEU A 1 118 ? -2.641 36.612 18.728 1.00 90.12 118 LEU A O 1
ATOM 890 N N . ALA A 1 119 ? -3.280 36.281 20.856 1.00 88.25 119 ALA A N 1
ATOM 891 C CA . ALA A 1 119 ? -3.104 34.827 20.827 1.00 88.25 119 ALA A CA 1
ATOM 892 C C . ALA A 1 119 ? -4.002 34.159 19.770 1.00 88.25 119 ALA A C 1
ATOM 894 O O . ALA A 1 119 ? -3.530 33.337 18.984 1.00 88.25 119 ALA A O 1
ATOM 895 N N . ILE A 1 120 ? -5.275 34.564 19.700 1.00 89.56 120 ILE A N 1
ATOM 896 C CA . ILE A 1 120 ? -6.224 34.085 18.685 1.00 89.56 120 ILE A CA 1
ATOM 897 C C . ILE A 1 120 ? -5.761 34.497 17.282 1.00 89.56 120 ILE A C 1
ATOM 899 O O . ILE A 1 120 ? -5.705 33.658 16.383 1.00 89.56 120 ILE A O 1
ATOM 903 N N . GLY A 1 121 ? -5.389 35.767 17.094 1.00 94.44 121 GLY A N 1
ATOM 904 C CA . GLY A 1 121 ? -4.918 36.280 15.808 1.00 94.44 121 GLY A CA 1
ATOM 905 C C . GLY A 1 121 ? -3.691 35.530 15.289 1.00 94.44 121 GLY A C 1
ATOM 906 O O . GLY A 1 121 ? -3.669 35.102 14.136 1.00 94.44 121 GLY A O 1
ATOM 907 N N . CYS A 1 122 ? -2.696 35.294 16.145 1.00 92.94 122 CYS A N 1
ATOM 908 C CA . CYS A 1 122 ? -1.501 34.535 15.786 1.00 92.94 122 CYS A CA 1
ATOM 909 C C . CYS A 1 122 ? -1.808 33.066 15.467 1.00 92.94 122 CYS A C 1
ATOM 911 O O . CYS A 1 122 ? -1.305 32.551 14.470 1.00 92.94 122 CYS A O 1
ATOM 913 N N . ALA A 1 123 ? -2.659 32.401 16.253 1.00 91.19 123 ALA A N 1
ATOM 914 C CA . ALA A 1 123 ? -3.053 31.017 15.991 1.00 91.19 123 ALA A CA 1
ATOM 915 C C . ALA A 1 123 ? -3.767 30.863 14.635 1.00 91.19 123 ALA A C 1
ATOM 917 O O . ALA A 1 123 ? -3.476 29.922 13.890 1.00 91.19 123 ALA A O 1
ATOM 918 N N . LEU A 1 124 ? -4.649 31.809 14.284 1.00 93.00 124 LEU A N 1
ATOM 919 C CA . LEU A 1 124 ? -5.331 31.849 12.986 1.00 93.00 124 LEU A CA 1
ATOM 920 C C . LEU A 1 124 ? -4.364 32.132 11.830 1.00 93.00 124 LEU A C 1
ATOM 922 O O . LEU A 1 124 ? -4.460 31.487 10.788 1.00 93.00 124 LEU A O 1
ATOM 926 N N . LEU A 1 125 ? -3.416 33.057 12.007 1.00 95.38 125 LEU A N 1
ATOM 927 C CA . LEU A 1 125 ? -2.403 33.369 10.993 1.00 95.38 125 LEU A CA 1
ATOM 928 C C . LEU A 1 125 ? -1.492 32.173 10.706 1.00 95.38 125 LEU A C 1
ATOM 930 O O . LEU A 1 125 ? -1.232 31.867 9.543 1.00 95.38 125 LEU A O 1
ATOM 934 N N . VAL A 1 126 ? -1.042 31.470 11.748 1.00 94.19 126 VAL A N 1
ATOM 935 C CA . VAL A 1 126 ? -0.233 30.254 11.595 1.00 94.19 126 VAL A CA 1
ATOM 936 C C . VAL A 1 126 ? -1.038 29.157 10.903 1.00 94.19 126 VAL A C 1
ATOM 938 O O . VAL A 1 126 ? -0.539 28.547 9.959 1.00 94.19 126 VAL A O 1
ATOM 941 N N . ALA A 1 127 ? -2.298 28.950 11.301 1.00 90.06 127 ALA A N 1
ATOM 942 C CA . ALA A 1 127 ? -3.176 27.986 10.641 1.00 90.06 127 ALA A CA 1
ATOM 943 C C . ALA A 1 127 ? -3.357 28.303 9.149 1.00 90.06 127 ALA A C 1
ATOM 945 O O . ALA A 1 127 ? -3.239 27.412 8.308 1.00 90.06 127 ALA A O 1
ATOM 946 N N . LEU A 1 128 ? -3.591 29.576 8.812 1.00 92.12 128 LEU A N 1
ATOM 947 C CA . LEU A 1 128 ? -3.734 30.035 7.434 1.00 92.12 128 LEU A CA 1
ATOM 948 C C . LEU A 1 128 ? -2.451 29.809 6.630 1.00 92.12 128 LEU A C 1
ATOM 950 O O . LEU A 1 128 ? -2.518 29.302 5.513 1.00 92.12 128 LEU A O 1
ATOM 954 N N . PHE A 1 129 ? -1.289 30.151 7.187 1.00 93.88 129 PHE A N 1
ATOM 955 C CA . PHE A 1 129 ? -0.007 29.983 6.507 1.00 93.88 129 PHE A CA 1
ATOM 956 C C . PHE A 1 129 ? 0.317 28.506 6.260 1.00 93.88 129 PHE A C 1
ATOM 958 O O . PHE A 1 129 ? 0.603 28.123 5.126 1.00 93.88 129 PHE A O 1
ATOM 965 N N . CYS A 1 130 ? 0.211 27.662 7.290 1.00 87.81 130 CYS A N 1
ATOM 966 C CA . CYS A 1 130 ? 0.422 26.222 7.156 1.00 87.81 130 CYS A CA 1
ATOM 967 C C . CYS A 1 130 ? -0.584 25.598 6.178 1.00 87.81 130 CYS A C 1
ATOM 969 O O . CYS A 1 130 ? -0.197 24.784 5.342 1.00 87.81 130 CYS A O 1
ATOM 971 N N . GLY A 1 131 ? -1.853 26.014 6.235 1.00 83.94 131 GLY A N 1
ATOM 972 C CA . GLY A 1 131 ? -2.900 25.557 5.324 1.00 83.94 131 GLY A CA 1
ATOM 973 C C . GLY A 1 131 ? -2.652 25.964 3.870 1.00 83.94 131 GLY A C 1
ATOM 974 O O . GLY A 1 131 ? -2.776 25.132 2.975 1.00 83.94 131 GLY A O 1
ATOM 975 N N . LEU A 1 132 ? -2.248 27.213 3.615 1.00 86.56 132 LEU A N 1
ATOM 976 C CA . LEU A 1 132 ? -1.895 27.693 2.274 1.00 86.56 132 LEU A CA 1
ATOM 977 C C . LEU A 1 132 ? -0.658 26.988 1.725 1.00 86.56 132 LEU A C 1
ATOM 979 O O . LEU A 1 132 ? -0.648 26.598 0.559 1.00 86.56 132 LEU A O 1
ATOM 983 N N . TRP A 1 133 ? 0.367 26.804 2.557 1.00 84.44 133 TRP A N 1
ATOM 984 C CA . TRP A 1 133 ? 1.572 26.078 2.178 1.00 84.44 133 TRP A CA 1
ATOM 985 C C . TRP A 1 133 ? 1.247 24.631 1.813 1.00 84.44 133 TRP A C 1
ATOM 987 O O . TRP A 1 133 ? 1.611 24.173 0.731 1.00 84.44 133 TRP A O 1
ATOM 997 N N . ASN A 1 134 ? 0.479 23.935 2.654 1.00 72.56 134 ASN A N 1
ATOM 998 C CA . ASN A 1 134 ? 0.065 22.572 2.357 1.00 72.56 134 ASN A CA 1
ATOM 999 C C . ASN A 1 134 ? -0.818 22.501 1.102 1.00 72.56 134 ASN A C 1
ATOM 1001 O O . ASN A 1 134 ? -0.581 21.685 0.214 1.00 72.56 134 ASN A O 1
ATOM 1005 N N . GLY A 1 135 ? -1.786 23.410 0.976 1.00 72.38 135 GLY A N 1
ATOM 1006 C CA . GLY A 1 135 ? -2.640 23.515 -0.203 1.00 72.38 135 GLY A CA 1
ATOM 1007 C C . GLY A 1 135 ? -1.840 23.751 -1.484 1.00 72.38 135 GLY A C 1
ATOM 1008 O O . GLY A 1 135 ? -2.159 23.163 -2.513 1.00 72.38 135 GLY A O 1
ATOM 1009 N N . LEU A 1 136 ? -0.767 24.545 -1.432 1.00 80.12 136 LEU A N 1
ATOM 1010 C CA . LEU A 1 136 ? 0.153 24.757 -2.549 1.00 80.12 136 LEU A CA 1
ATOM 1011 C C . LEU A 1 136 ? 0.923 23.477 -2.910 1.00 80.12 136 LEU A C 1
ATOM 1013 O O . LEU A 1 136 ? 1.005 23.137 -4.093 1.00 80.12 136 LEU A O 1
ATOM 1017 N N . LEU A 1 137 ? 1.453 22.763 -1.910 1.00 72.88 137 LEU A N 1
ATOM 1018 C CA . LEU A 1 137 ? 2.162 21.492 -2.104 1.00 72.88 137 LEU A CA 1
ATOM 1019 C C . LEU A 1 137 ? 1.263 20.446 -2.782 1.00 72.88 137 LEU A C 1
ATOM 1021 O O . LEU A 1 137 ? 1.673 19.782 -3.733 1.00 72.88 137 LEU A O 1
ATOM 1025 N N . VAL A 1 138 ? 0.006 20.350 -2.353 1.00 63.81 138 VAL A N 1
ATOM 1026 C CA . VAL A 1 138 ? -0.959 19.409 -2.934 1.00 63.81 138 VAL A CA 1
ATOM 1027 C C . VAL A 1 138 ? -1.423 19.875 -4.320 1.00 63.81 138 VAL A C 1
ATOM 1029 O O . VAL A 1 138 ? -1.465 19.086 -5.260 1.00 63.81 138 VAL A O 1
ATOM 1032 N N . ALA A 1 139 ? -1.758 21.159 -4.483 1.00 63.38 139 ALA A N 1
ATOM 1033 C CA . ALA A 1 139 ? -2.391 21.678 -5.698 1.00 63.38 139 ALA A CA 1
ATOM 1034 C C . ALA A 1 139 ? -1.436 21.911 -6.873 1.00 63.38 139 ALA A C 1
ATOM 1036 O O . ALA A 1 139 ? -1.862 21.784 -8.020 1.00 63.38 139 ALA A O 1
ATOM 1037 N N . LYS A 1 140 ? -0.192 22.329 -6.606 1.00 64.50 140 LYS A N 1
ATOM 1038 C CA . LYS A 1 140 ? 0.795 22.656 -7.650 1.00 64.50 140 LYS A CA 1
ATOM 1039 C C . LYS A 1 140 ? 1.944 21.665 -7.726 1.00 64.50 140 LYS A C 1
ATOM 1041 O O . LYS A 1 140 ? 2.428 21.417 -8.822 1.00 64.50 140 LYS A O 1
ATOM 1046 N N . ILE A 1 141 ? 2.402 21.152 -6.586 1.00 69.06 141 ILE A N 1
ATOM 1047 C CA . ILE A 1 141 ? 3.569 20.257 -6.537 1.00 69.06 141 ILE A CA 1
ATOM 1048 C C . ILE A 1 141 ? 3.138 18.786 -6.670 1.00 69.06 141 ILE A C 1
ATOM 1050 O O . ILE A 1 141 ? 3.955 17.943 -7.020 1.00 69.06 141 ILE A O 1
ATOM 1054 N N . GLY A 1 142 ? 1.848 18.479 -6.487 1.00 54.81 142 GLY A N 1
ATOM 1055 C CA . GLY A 1 142 ? 1.304 17.137 -6.703 1.00 54.81 142 GLY A CA 1
ATOM 1056 C C . GLY A 1 142 ? 1.734 16.133 -5.634 1.00 54.81 142 GLY A C 1
ATOM 1057 O O . GLY A 1 142 ? 1.735 14.932 -5.895 1.00 54.81 142 GLY A O 1
ATOM 1058 N N . LEU A 1 143 ? 2.109 16.612 -4.440 1.00 55.38 143 LEU A N 1
ATOM 1059 C CA . LEU A 1 143 ? 2.515 15.760 -3.327 1.00 55.38 143 LEU A CA 1
ATOM 1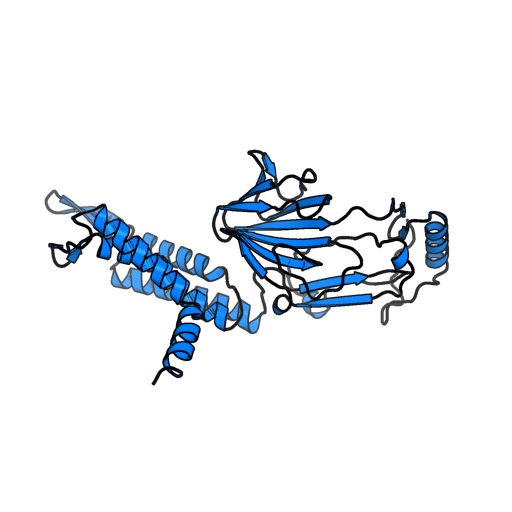060 C C . LEU A 1 143 ? 1.288 14.984 -2.824 1.00 55.38 143 LEU A C 1
ATOM 1062 O O . LEU A 1 143 ? 0.441 15.525 -2.111 1.00 55.38 143 LEU A O 1
ATOM 1066 N N . GLN A 1 144 ? 1.151 13.732 -3.257 1.00 50.81 144 GLN A N 1
ATOM 1067 C CA . GLN A 1 144 ? 0.057 12.874 -2.819 1.00 50.81 144 GLN A CA 1
ATOM 1068 C C . GLN A 1 144 ? 0.377 12.335 -1.423 1.00 50.81 144 GLN A C 1
ATOM 1070 O O . GLN A 1 144 ? 1.453 11.762 -1.245 1.00 50.81 144 GLN A O 1
ATOM 1075 N N . PRO A 1 145 ? -0.518 12.489 -0.429 1.00 51.81 145 PRO A N 1
ATOM 1076 C CA . PRO A 1 145 ? -0.180 12.111 0.935 1.00 51.81 145 PRO A CA 1
ATOM 1077 C C . PRO A 1 145 ? 0.073 10.616 1.114 1.00 51.81 145 PRO A C 1
ATOM 1079 O O . PRO A 1 145 ? 0.836 10.274 2.003 1.00 51.81 145 PRO A O 1
ATOM 1082 N N . ILE A 1 146 ? -0.532 9.732 0.309 1.00 55.41 146 ILE A N 1
ATOM 1083 C CA . ILE A 1 146 ? -0.407 8.276 0.460 1.00 55.41 146 ILE A CA 1
ATOM 1084 C C . ILE A 1 146 ? -0.653 7.581 -0.892 1.00 55.41 146 ILE A C 1
ATOM 1086 O O . ILE A 1 146 ? -1.721 7.763 -1.477 1.00 55.41 146 ILE A O 1
ATOM 1090 N N . ILE A 1 147 ? 0.335 6.781 -1.327 1.00 56.78 147 ILE A N 1
ATOM 1091 C CA . ILE A 1 147 ? 0.471 6.037 -2.602 1.00 56.78 147 ILE A CA 1
ATOM 1092 C C . ILE A 1 147 ? 0.124 6.867 -3.830 1.00 56.78 147 ILE A C 1
ATOM 1094 O O . ILE A 1 147 ? -1.041 7.022 -4.168 1.00 56.78 147 ILE A O 1
ATOM 1098 N N . ALA A 1 148 ? 1.155 7.335 -4.536 1.00 61.59 148 ALA A N 1
ATOM 1099 C CA . ALA A 1 148 ? 0.982 8.142 -5.737 1.00 61.59 148 ALA A CA 1
ATOM 1100 C C . ALA A 1 148 ? 0.391 7.337 -6.908 1.00 61.59 148 ALA A C 1
ATOM 1102 O O . ALA A 1 148 ? -0.521 7.784 -7.610 1.00 61.59 148 ALA A O 1
ATOM 1103 N N . THR A 1 149 ? 0.935 6.142 -7.124 1.00 76.38 149 THR A N 1
ATOM 1104 C CA . THR A 1 149 ? 0.644 5.299 -8.282 1.00 76.38 149 THR A CA 1
ATOM 1105 C C . THR A 1 149 ? 0.955 3.838 -7.959 1.00 76.38 149 THR A C 1
ATOM 1107 O O . THR A 1 149 ? 1.701 3.530 -7.029 1.00 76.38 149 THR A O 1
ATOM 1110 N N . LEU A 1 150 ? 0.376 2.932 -8.741 1.00 90.19 150 LEU A N 1
ATOM 1111 C CA . LEU A 1 150 ? 0.759 1.528 -8.806 1.00 90.19 150 LEU A CA 1
ATOM 1112 C C . LEU A 1 150 ? 1.223 1.215 -10.226 1.00 90.19 150 LEU A C 1
ATOM 1114 O O . LEU A 1 150 ? 0.555 1.574 -11.197 1.00 90.19 150 LEU A O 1
ATOM 1118 N N . ILE A 1 151 ? 2.333 0.492 -10.327 1.00 92.38 151 ILE A N 1
ATOM 1119 C CA . ILE A 1 151 ? 2.811 -0.100 -11.571 1.00 92.38 151 ILE A CA 1
ATOM 1120 C C . ILE A 1 151 ? 2.785 -1.618 -11.409 1.00 92.38 151 ILE A C 1
ATOM 1122 O O . ILE A 1 151 ? 3.363 -2.155 -10.467 1.00 92.38 151 ILE A O 1
ATOM 1126 N N . LEU A 1 152 ? 2.125 -2.304 -12.341 1.00 94.81 152 LEU A N 1
ATOM 1127 C CA . LEU A 1 152 ? 2.225 -3.747 -12.509 1.00 94.81 152 LEU A CA 1
ATOM 1128 C C . LEU A 1 152 ? 2.900 -4.033 -13.846 1.00 94.81 152 LEU A C 1
ATOM 1130 O O . LEU A 1 152 ? 2.363 -3.714 -14.906 1.00 94.81 152 LEU A O 1
ATOM 1134 N N . MET A 1 153 ? 4.056 -4.680 -13.784 1.00 96.00 153 MET A N 1
ATOM 1135 C CA . MET A 1 153 ? 4.764 -5.190 -14.949 1.00 96.00 153 MET A CA 1
ATOM 1136 C C . MET A 1 153 ? 4.717 -6.716 -14.927 1.00 96.00 153 MET A C 1
ATOM 1138 O O . MET A 1 153 ? 5.235 -7.347 -14.006 1.00 96.00 153 MET A O 1
ATOM 1142 N N . VAL A 1 154 ? 4.106 -7.310 -15.949 1.00 96.25 154 VAL A N 1
ATOM 1143 C CA . VAL A 1 154 ? 4.081 -8.760 -16.151 1.00 96.25 154 VAL A CA 1
ATOM 1144 C C . VAL A 1 154 ? 5.211 -9.115 -17.108 1.00 96.25 154 VAL A C 1
ATOM 1146 O O . VAL A 1 154 ? 5.191 -8.713 -18.267 1.00 96.25 154 VAL A O 1
ATOM 1149 N N . ALA A 1 155 ? 6.207 -9.860 -16.625 1.00 95.19 155 ALA A N 1
ATOM 1150 C CA . ALA A 1 155 ? 7.362 -10.246 -17.436 1.00 95.19 155 ALA A CA 1
ATOM 1151 C C . ALA A 1 155 ? 7.044 -11.358 -18.453 1.00 95.19 155 ALA A C 1
ATOM 1153 O O . ALA A 1 155 ? 7.571 -11.331 -19.567 1.00 95.19 155 ALA A O 1
ATOM 1154 N N . GLY A 1 156 ? 6.193 -12.323 -18.077 1.00 95.06 156 GLY A N 1
ATOM 1155 C CA . GLY A 1 156 ? 5.812 -13.462 -18.919 1.00 95.06 156 GLY A CA 1
ATOM 1156 C C . GLY A 1 156 ? 7.028 -14.171 -19.527 1.00 95.06 156 GLY A C 1
ATOM 1157 O O . GLY A 1 156 ? 8.019 -14.420 -18.837 1.00 95.06 156 GLY A O 1
ATOM 1158 N N . ARG A 1 157 ? 6.997 -14.404 -20.847 1.00 94.25 157 ARG A N 1
ATOM 1159 C CA . ARG A 1 157 ? 8.098 -15.047 -21.595 1.00 94.25 157 ARG A CA 1
ATOM 1160 C C . ARG A 1 157 ? 9.438 -14.297 -21.560 1.00 94.25 157 ARG A C 1
ATOM 1162 O O . ARG A 1 157 ? 10.452 -14.859 -21.987 1.00 94.25 157 ARG A O 1
ATOM 1169 N N . GLY A 1 158 ? 9.451 -13.043 -21.101 1.00 93.88 158 GLY A N 1
ATOM 1170 C CA . GLY A 1 158 ? 10.655 -12.238 -20.925 1.00 93.88 158 GLY A CA 1
ATOM 1171 C C . GLY A 1 158 ? 10.451 -10.754 -21.230 1.00 93.88 158 GLY A C 1
ATOM 1172 O O . GLY A 1 158 ? 9.869 -10.396 -22.254 1.00 93.88 158 GLY A O 1
ATOM 1173 N N . ILE A 1 159 ? 11.012 -9.892 -20.378 1.00 93.44 159 ILE A N 1
ATOM 1174 C CA . ILE A 1 159 ? 11.083 -8.440 -20.574 1.00 93.44 159 ILE A CA 1
ATOM 1175 C C . ILE A 1 159 ? 12.453 -7.913 -20.140 1.00 93.44 159 ILE A C 1
ATOM 1177 O O . ILE A 1 159 ? 13.064 -8.438 -19.210 1.00 93.44 159 ILE A O 1
ATOM 1181 N N . VAL A 1 160 ? 12.914 -6.854 -20.802 1.00 92.44 160 VAL A N 1
ATOM 1182 C CA . VAL A 1 160 ? 14.065 -6.050 -20.380 1.00 92.44 160 VAL A CA 1
ATOM 1183 C C . VAL A 1 160 ? 13.551 -4.653 -20.076 1.00 92.44 160 VAL A C 1
ATOM 1185 O O . VAL A 1 160 ? 12.800 -4.088 -20.870 1.00 92.44 160 VAL A O 1
ATOM 1188 N N . HIS A 1 161 ? 13.913 -4.115 -18.917 1.00 90.94 161 HIS A N 1
ATOM 1189 C CA . HIS A 1 161 ? 13.444 -2.813 -18.458 1.00 90.94 161 HIS A CA 1
ATOM 1190 C C . HIS A 1 161 ? 14.545 -2.089 -17.678 1.00 90.94 161 HIS A C 1
ATOM 1192 O O . HIS A 1 161 ? 15.545 -2.690 -17.285 1.00 90.94 161 HIS A O 1
ATOM 1198 N N . SER A 1 162 ? 14.348 -0.789 -17.476 1.00 87.50 162 SER A N 1
ATOM 1199 C CA . SER A 1 162 ? 15.212 0.064 -16.667 1.00 87.50 162 SER A CA 1
ATOM 1200 C C . SER A 1 162 ? 14.335 0.972 -15.814 1.00 87.50 162 SER A C 1
ATOM 1202 O O . SER A 1 162 ? 13.382 1.566 -16.320 1.00 87.50 162 SER A O 1
ATOM 1204 N N . GLU A 1 163 ? 14.653 1.075 -14.528 1.00 86.62 163 GLU A N 1
ATOM 1205 C CA . GLU A 1 163 ? 14.000 1.985 -13.589 1.00 86.62 163 GLU A CA 1
ATOM 1206 C C . GLU A 1 163 ? 15.000 3.088 -13.237 1.00 86.62 163 GLU A C 1
ATOM 1208 O O . GLU A 1 163 ? 16.024 2.839 -12.600 1.00 86.62 163 GLU A O 1
ATOM 1213 N N . ARG A 1 164 ? 14.745 4.311 -13.717 1.00 80.25 164 ARG A N 1
ATOM 1214 C CA . ARG A 1 164 ? 15.676 5.441 -13.596 1.00 80.25 164 ARG A CA 1
ATOM 1215 C C . ARG A 1 164 ? 15.016 6.643 -12.958 1.00 80.25 164 ARG A C 1
ATOM 1217 O O . ARG A 1 164 ? 13.825 6.888 -13.122 1.00 80.25 164 ARG A O 1
ATOM 1224 N N . VAL A 1 165 ? 15.850 7.442 -12.303 1.00 76.88 165 VAL A N 1
ATOM 1225 C CA . VAL A 1 165 ? 15.483 8.796 -11.896 1.00 76.88 165 VAL A CA 1
ATOM 1226 C C . VAL A 1 165 ? 15.262 9.639 -13.157 1.00 76.88 165 VAL A C 1
ATOM 1228 O O . VAL A 1 165 ? 16.182 9.699 -13.981 1.00 76.88 165 VAL A O 1
ATOM 1231 N N . PRO A 1 166 ? 14.096 10.292 -13.307 1.00 72.12 166 PRO A N 1
ATOM 1232 C CA . PRO A 1 166 ? 1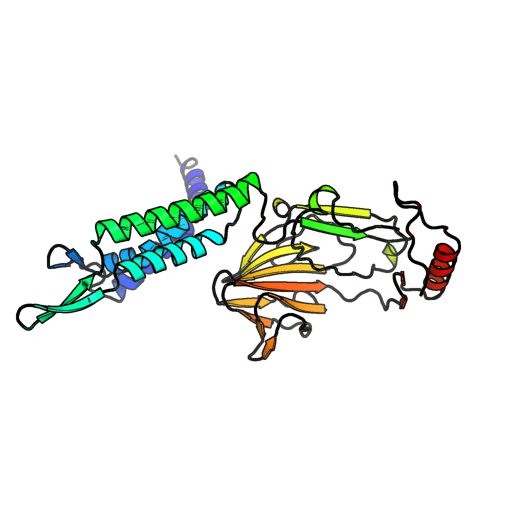3.841 11.235 -14.391 1.00 72.12 166 PRO A CA 1
ATOM 1233 C C . PRO A 1 166 ? 14.911 12.331 -14.469 1.00 72.12 166 PRO A C 1
ATOM 1235 O O . PRO A 1 166 ? 15.393 12.812 -13.439 1.00 72.12 166 PRO A O 1
ATOM 1238 N N . ASP A 1 167 ? 15.291 12.740 -15.683 1.00 74.88 167 ASP A N 1
ATOM 1239 C CA . ASP A 1 167 ? 16.400 13.683 -15.890 1.00 74.88 167 ASP A CA 1
ATOM 1240 C C . ASP A 1 167 ? 16.174 15.048 -15.218 1.00 74.88 167 ASP A C 1
ATOM 1242 O O . ASP A 1 167 ? 17.118 15.670 -14.731 1.00 74.88 167 ASP A O 1
ATOM 1246 N N . ASP A 1 168 ? 14.922 15.490 -15.113 1.00 69.88 168 ASP A N 1
ATOM 1247 C CA . ASP A 1 168 ? 14.524 16.733 -14.447 1.00 69.88 168 ASP A CA 1
ATOM 1248 C C . ASP A 1 168 ? 14.676 16.688 -12.915 1.00 69.88 168 ASP A C 1
ATOM 1250 O O . ASP A 1 168 ? 14.791 17.736 -12.271 1.00 69.88 168 ASP A O 1
ATOM 1254 N N . LEU A 1 169 ? 14.732 15.487 -12.330 1.00 73.38 169 LEU A N 1
ATOM 1255 C CA . LEU A 1 169 ? 14.929 15.271 -10.894 1.00 73.38 169 LEU A CA 1
ATOM 1256 C C . LEU A 1 169 ? 16.389 14.997 -10.518 1.00 73.38 169 LEU A C 1
ATOM 1258 O O . LEU A 1 169 ? 16.751 15.154 -9.354 1.00 73.38 169 LEU A O 1
ATOM 1262 N N . ARG A 1 170 ? 17.257 14.661 -11.482 1.00 76.00 170 ARG A N 1
ATOM 1263 C CA . ARG A 1 170 ? 18.665 14.297 -11.221 1.00 76.00 170 ARG A CA 1
ATOM 1264 C C . ARG A 1 170 ? 19.485 15.380 -10.522 1.00 76.00 170 ARG A C 1
ATOM 1266 O O . ARG A 1 170 ? 20.424 15.063 -9.801 1.00 76.00 170 ARG A O 1
ATOM 1273 N N . THR A 1 171 ? 19.153 16.650 -10.741 1.00 79.44 171 THR A N 1
ATOM 1274 C CA . THR A 1 171 ? 19.884 17.800 -10.177 1.00 79.44 171 THR A CA 1
ATOM 1275 C C . THR A 1 171 ? 19.262 18.348 -8.892 1.00 79.44 171 THR A C 1
ATOM 1277 O O . THR A 1 171 ? 19.760 19.326 -8.335 1.00 79.44 171 THR A O 1
ATOM 1280 N N . ARG A 1 172 ? 18.171 17.744 -8.407 1.00 76.00 172 ARG A N 1
ATOM 1281 C CA . ARG A 1 172 ? 17.421 18.206 -7.234 1.00 76.00 172 ARG A CA 1
ATOM 1282 C C . ARG A 1 172 ? 17.502 17.180 -6.113 1.00 76.00 172 ARG A C 1
ATOM 1284 O O . ARG A 1 172 ? 17.573 15.981 -6.358 1.00 76.00 172 ARG A O 1
ATOM 1291 N N . ALA A 1 173 ? 17.444 17.650 -4.870 1.00 73.38 173 ALA A N 1
ATOM 1292 C CA . ALA A 1 173 ? 17.207 16.758 -3.744 1.00 73.38 173 ALA A CA 1
ATOM 1293 C C . ALA A 1 173 ? 15.770 16.222 -3.839 1.00 73.38 173 ALA A C 1
ATOM 1295 O O . ALA A 1 173 ? 14.819 17.004 -3.886 1.00 73.38 173 ALA A O 1
ATOM 1296 N N . TRP A 1 174 ? 15.622 14.902 -3.886 1.00 70.44 174 TRP A N 1
ATOM 1297 C CA . TRP A 1 174 ? 14.332 14.224 -3.948 1.00 70.44 174 TRP A CA 1
ATOM 1298 C C . TRP A 1 174 ? 14.375 12.955 -3.091 1.00 70.44 174 TRP A C 1
ATOM 1300 O O . TRP A 1 174 ? 15.443 12.398 -2.836 1.00 70.44 174 TRP A O 1
ATOM 1310 N N . THR A 1 175 ? 13.210 12.511 -2.628 1.00 70.56 175 THR A N 1
ATOM 1311 C CA . THR A 1 175 ? 13.053 11.285 -1.843 1.00 70.56 175 THR A CA 1
ATOM 1312 C C . THR A 1 175 ? 12.056 10.366 -2.537 1.00 70.56 175 THR A C 1
ATOM 1314 O O . THR A 1 175 ? 10.927 10.768 -2.810 1.00 70.56 175 THR A O 1
ATOM 1317 N N . SER A 1 176 ? 12.473 9.126 -2.811 1.00 74.81 176 SER A N 1
ATOM 1318 C CA . SER A 1 176 ? 11.573 8.049 -3.232 1.00 74.81 176 SER A CA 1
ATOM 1319 C C . SER A 1 176 ? 11.197 7.208 -2.033 1.00 74.81 176 SER A C 1
ATOM 1321 O O . SER A 1 176 ? 12.070 6.826 -1.254 1.00 74.81 176 SER A O 1
ATOM 1323 N N . HIS A 1 177 ? 9.925 6.855 -1.925 1.00 79.50 177 HIS A N 1
ATOM 1324 C CA . HIS A 1 177 ? 9.484 5.817 -1.014 1.00 79.50 177 HIS A CA 1
ATOM 1325 C C . HIS A 1 177 ? 8.558 4.881 -1.778 1.00 79.50 177 HIS A C 1
ATOM 1327 O O . HIS A 1 177 ? 7.517 5.301 -2.281 1.00 79.50 177 HIS A O 1
ATOM 1333 N N . GLY A 1 178 ? 8.970 3.626 -1.911 1.00 87.25 178 GLY A N 1
ATOM 1334 C CA . GLY A 1 178 ? 8.268 2.636 -2.708 1.00 87.25 178 GLY A CA 1
ATOM 1335 C C . GLY A 1 178 ? 8.591 1.231 -2.233 1.00 87.25 178 GLY A C 1
ATOM 1336 O O . GLY A 1 178 ? 9.629 0.990 -1.620 1.00 87.25 178 GLY A O 1
ATOM 1337 N N . LEU A 1 179 ? 7.677 0.314 -2.521 1.00 92.19 179 LEU A N 1
ATOM 1338 C CA . LEU A 1 179 ? 7.871 -1.114 -2.330 1.00 92.19 179 LEU A CA 1
ATOM 1339 C C . LEU A 1 179 ? 7.887 -1.770 -3.705 1.00 92.19 179 LEU A C 1
ATOM 1341 O O . LEU A 1 179 ? 7.012 -1.502 -4.526 1.00 92.19 179 LEU A O 1
ATOM 1345 N N . GLN A 1 180 ? 8.864 -2.641 -3.932 1.00 93.69 180 GLN A N 1
ATOM 1346 C CA . GLN A 1 180 ? 8.940 -3.466 -5.129 1.00 93.69 180 GLN A CA 1
ATOM 1347 C C . GLN A 1 180 ? 8.747 -4.923 -4.723 1.00 93.69 180 GLN A C 1
ATOM 1349 O O . GLN A 1 180 ? 9.447 -5.436 -3.852 1.00 93.69 180 GLN A O 1
ATOM 1354 N N . LEU A 1 181 ? 7.757 -5.570 -5.331 1.00 94.56 181 LEU A N 1
ATOM 1355 C CA . LEU A 1 181 ? 7.398 -6.954 -5.055 1.00 94.56 181 LEU A CA 1
ATOM 1356 C C . LEU A 1 181 ? 7.428 -7.741 -6.357 1.00 94.56 181 LEU A C 1
ATOM 1358 O O . LEU A 1 181 ? 6.994 -7.247 -7.398 1.00 94.56 181 LEU A O 1
ATOM 1362 N N . TRP A 1 182 ? 7.911 -8.977 -6.288 1.00 95.12 182 TRP A N 1
ATOM 1363 C CA . TRP A 1 182 ? 7.822 -9.926 -7.390 1.00 95.12 182 TRP A CA 1
ATOM 1364 C C . TRP A 1 182 ? 6.769 -10.971 -7.068 1.00 95.12 182 TRP A C 1
ATOM 1366 O O . TRP A 1 182 ? 6.823 -11.624 -6.028 1.00 95.12 182 TRP A O 1
ATOM 1376 N N . VAL A 1 183 ? 5.820 -11.131 -7.985 1.00 94.31 183 VAL A N 1
ATOM 1377 C CA . VAL A 1 183 ? 4.766 -12.138 -7.889 1.00 94.31 183 VAL A CA 1
ATOM 1378 C C . VAL A 1 183 ? 5.029 -13.182 -8.961 1.00 94.31 183 VAL A C 1
ATOM 1380 O O . VAL A 1 183 ? 5.062 -12.875 -10.152 1.00 94.31 183 VAL A O 1
ATOM 1383 N N . ALA A 1 184 ? 5.247 -14.422 -8.534 1.00 95.19 184 ALA A N 1
ATOM 1384 C CA . ALA A 1 184 ? 5.393 -15.537 -9.453 1.00 95.19 184 ALA A CA 1
ATOM 1385 C C . ALA A 1 184 ? 4.081 -15.787 -10.218 1.00 95.19 184 ALA A C 1
ATOM 1387 O O . ALA A 1 184 ? 2.996 -15.765 -9.639 1.00 95.19 184 ALA A O 1
ATOM 1388 N N . LEU A 1 185 ? 4.188 -16.049 -11.522 1.00 96.50 185 LEU A N 1
ATOM 1389 C CA . LEU A 1 185 ? 3.033 -16.316 -12.377 1.00 96.50 185 LEU A CA 1
ATOM 1390 C C . LEU A 1 185 ? 2.570 -17.778 -12.253 1.00 96.50 185 LEU A C 1
ATOM 1392 O O . LEU A 1 185 ? 3.417 -18.675 -12.177 1.00 96.50 185 LEU A O 1
ATOM 1396 N N . PRO A 1 186 ? 1.252 -18.058 -12.304 1.00 97.00 186 PRO A N 1
ATOM 1397 C CA . PRO A 1 186 ? 0.730 -19.410 -12.522 1.00 97.00 186 PRO A CA 1
ATOM 1398 C C . PRO A 1 186 ? 1.297 -20.028 -13.803 1.00 97.00 186 PRO A C 1
ATOM 1400 O O . PRO A 1 186 ? 1.635 -19.305 -14.740 1.00 97.00 186 PRO A O 1
ATOM 1403 N N . ARG A 1 187 ? 1.393 -21.363 -13.877 1.00 96.81 187 ARG A N 1
ATOM 1404 C CA . ARG A 1 187 ? 2.154 -22.053 -14.935 1.00 96.81 187 ARG A CA 1
ATOM 1405 C C . ARG A 1 187 ? 1.620 -21.714 -16.319 1.00 96.81 187 ARG A C 1
ATOM 1407 O O . ARG A 1 187 ? 2.393 -21.535 -17.253 1.00 96.81 187 ARG A O 1
ATOM 1414 N N . GLN A 1 188 ? 0.301 -21.593 -16.428 1.00 96.31 188 GLN A N 1
ATOM 1415 C CA . GLN A 1 188 ? -0.389 -21.247 -17.668 1.00 96.31 188 GLN A CA 1
ATOM 1416 C C . GLN A 1 188 ? -0.056 -19.839 -18.197 1.00 96.31 188 GLN A C 1
ATOM 1418 O O . GLN A 1 188 ? -0.263 -19.597 -19.377 1.00 96.31 188 GLN A O 1
ATOM 1423 N N . HIS A 1 189 ? 0.472 -18.947 -17.349 1.00 96.81 189 HIS A N 1
ATOM 1424 C CA . HIS A 1 189 ? 0.791 -17.554 -17.680 1.00 96.81 189 HIS A CA 1
ATOM 1425 C C . HIS A 1 189 ? 2.300 -17.286 -17.816 1.00 96.81 189 HIS A C 1
ATOM 1427 O O . HIS A 1 189 ? 2.698 -16.177 -18.162 1.00 96.81 189 HIS A O 1
ATOM 1433 N N . GLU A 1 190 ? 3.170 -18.274 -17.559 1.00 96.69 190 GLU A N 1
ATOM 1434 C CA . GLU A 1 190 ? 4.632 -18.071 -17.577 1.00 96.69 190 GLU A CA 1
ATOM 1435 C C . GLU A 1 190 ? 5.182 -17.654 -18.945 1.00 96.69 190 GLU A C 1
ATOM 1437 O O . GLU A 1 190 ? 6.208 -16.988 -19.007 1.00 96.69 190 GLU A O 1
ATOM 1442 N N . GLU A 1 191 ? 4.519 -18.034 -20.037 1.00 96.38 191 GLU A N 1
ATOM 1443 C CA . GLU A 1 191 ? 4.965 -17.723 -21.403 1.00 96.38 191 GLU A CA 1
ATOM 1444 C C . GLU A 1 191 ? 4.069 -16.689 -22.104 1.00 96.38 191 GLU A C 1
ATOM 1446 O O . GLU A 1 191 ? 4.208 -16.463 -23.312 1.00 96.38 191 GLU A O 1
ATOM 1451 N N . ASP A 1 192 ? 3.169 -16.037 -21.361 1.00 97.12 192 ASP A N 1
ATOM 1452 C CA . ASP A 1 192 ? 2.356 -14.950 -21.901 1.00 97.12 192 ASP A CA 1
ATOM 1453 C C . ASP A 1 192 ? 3.255 -13.796 -22.390 1.00 97.12 192 ASP A C 1
ATOM 1455 O O . ASP A 1 192 ? 4.386 -13.618 -21.913 1.00 97.12 192 ASP A O 1
ATOM 1459 N N . PRO A 1 193 ? 2.804 -12.994 -23.371 1.00 96.44 193 PRO A N 1
ATOM 1460 C CA . PRO A 1 193 ? 3.508 -11.776 -23.747 1.00 96.44 193 PRO A CA 1
ATOM 1461 C C . PRO A 1 193 ? 3.647 -10.828 -22.546 1.00 96.44 193 PRO A C 1
ATOM 1463 O O . PRO A 1 193 ? 2.718 -10.733 -21.741 1.00 96.44 193 PRO A O 1
ATOM 1466 N N . PRO A 1 194 ? 4.764 -10.089 -22.434 1.00 95.25 194 PRO A N 1
ATOM 1467 C CA . PRO A 1 194 ? 4.915 -9.119 -21.364 1.00 95.25 194 PRO A CA 1
ATOM 1468 C C . PRO A 1 194 ? 3.857 -8.014 -21.461 1.00 95.25 194 PRO A C 1
ATOM 1470 O O . PRO A 1 194 ? 3.479 -7.597 -22.560 1.00 95.25 194 PRO A O 1
ATOM 1473 N N . SER A 1 195 ? 3.410 -7.505 -20.315 1.00 94.50 195 SER A N 1
ATOM 1474 C CA . SER A 1 195 ? 2.450 -6.402 -20.236 1.00 94.50 195 SER A CA 1
ATOM 1475 C C . SER A 1 195 ? 2.821 -5.399 -19.146 1.00 94.50 195 SER A C 1
ATOM 1477 O O . SER A 1 195 ? 3.598 -5.686 -18.233 1.00 94.50 195 SER A O 1
ATOM 1479 N N . PHE A 1 196 ? 2.268 -4.194 -19.259 1.00 93.75 196 PHE A N 1
ATOM 1480 C CA . PHE A 1 196 ? 2.501 -3.105 -18.322 1.00 93.75 196 PHE A CA 1
ATOM 1481 C C . PHE A 1 196 ? 1.190 -2.381 -18.036 1.00 93.75 196 PHE A C 1
ATOM 1483 O O . PHE A 1 196 ? 0.471 -1.988 -18.956 1.00 93.75 196 PHE A O 1
ATOM 1490 N N . HIS A 1 197 ? 0.896 -2.187 -16.756 1.00 93.12 197 HIS A N 1
ATOM 1491 C CA . HIS A 1 197 ? -0.286 -1.490 -16.279 1.00 93.12 197 HIS A CA 1
ATOM 1492 C C . HIS A 1 197 ? 0.129 -0.425 -15.273 1.00 93.12 197 HIS A C 1
ATOM 1494 O O . HIS A 1 197 ? 0.899 -0.686 -14.352 1.00 93.12 197 HIS A O 1
ATOM 1500 N N . HIS A 1 198 ? -0.424 0.769 -15.439 1.00 90.31 198 HIS A N 1
ATOM 1501 C CA . HIS A 1 198 ? -0.268 1.873 -14.509 1.00 90.31 198 HIS A CA 1
ATOM 1502 C C . HIS A 1 198 ? -1.648 2.288 -14.005 1.00 90.31 198 HIS A C 1
ATOM 1504 O O . HIS A 1 198 ? -2.558 2.488 -14.809 1.00 90.31 198 HIS A O 1
ATOM 1510 N N . ALA A 1 199 ? -1.788 2.439 -12.691 1.00 88.44 199 ALA A N 1
ATOM 1511 C CA . ALA A 1 199 ? -2.985 2.971 -12.056 1.00 88.44 199 ALA A CA 1
ATOM 1512 C C . ALA A 1 199 ? -2.613 4.169 -11.182 1.00 88.44 199 ALA A C 1
ATOM 1514 O O . ALA A 1 199 ? -1.719 4.074 -10.335 1.00 88.44 199 ALA A O 1
ATOM 1515 N N . ALA A 1 200 ? -3.303 5.295 -11.371 1.00 84.94 200 ALA A N 1
ATOM 1516 C CA . ALA A 1 200 ? -3.157 6.429 -10.473 1.00 84.94 200 ALA A CA 1
ATOM 1517 C C . ALA A 1 200 ? -3.884 6.147 -9.152 1.00 84.94 200 ALA A C 1
ATOM 1519 O O . ALA A 1 200 ? -4.836 5.366 -9.101 1.00 84.94 200 ALA A O 1
ATOM 1520 N N . ALA A 1 201 ? -3.493 6.829 -8.075 1.00 81.88 201 ALA A N 1
ATOM 1521 C CA . ALA A 1 201 ? -4.165 6.697 -6.782 1.00 81.88 201 ALA A CA 1
ATOM 1522 C C . ALA A 1 201 ? -5.685 6.920 -6.855 1.00 81.88 201 ALA A C 1
ATOM 1524 O O . ALA A 1 201 ? -6.439 6.305 -6.108 1.00 81.88 201 ALA A O 1
ATOM 1525 N N . THR A 1 202 ? -6.157 7.796 -7.743 1.00 81.38 202 THR A N 1
ATOM 1526 C CA . THR A 1 202 ? -7.589 8.080 -7.931 1.00 81.38 202 THR A CA 1
ATOM 1527 C C . THR A 1 202 ? -8.372 6.901 -8.497 1.00 81.38 202 THR A C 1
ATOM 1529 O O . THR A 1 202 ? -9.574 6.818 -8.263 1.00 81.38 202 THR A O 1
ATOM 1532 N N . ASP A 1 203 ? -7.697 5.987 -9.191 1.00 87.50 203 ASP A N 1
ATOM 1533 C CA . ASP A 1 203 ? -8.314 4.837 -9.856 1.00 87.50 203 ASP A CA 1
ATOM 1534 C C . ASP A 1 203 ? -8.391 3.615 -8.928 1.00 87.50 203 ASP A C 1
ATOM 1536 O O . ASP A 1 203 ? -9.137 2.668 -9.178 1.00 87.50 203 ASP A O 1
ATOM 1540 N N . LEU A 1 204 ? -7.614 3.627 -7.842 1.00 92.88 204 LEU A N 1
ATOM 1541 C CA . LEU A 1 204 ? -7.526 2.526 -6.890 1.00 92.88 204 LEU A CA 1
ATOM 1542 C C . LEU A 1 204 ? -8.616 2.660 -5.821 1.00 92.88 204 LEU A C 1
ATOM 1544 O O . LEU A 1 204 ? -8.661 3.677 -5.123 1.00 92.88 204 LEU A O 1
ATOM 1548 N N . PRO A 1 205 ? -9.480 1.655 -5.621 1.00 93.44 205 PRO A N 1
ATOM 1549 C CA . PRO A 1 205 ? -10.576 1.760 -4.670 1.00 93.44 205 PRO A CA 1
ATOM 1550 C C . PRO A 1 205 ? -10.063 1.793 -3.227 1.00 93.44 205 PRO A C 1
ATOM 1552 O O . PRO A 1 205 ? -9.109 1.102 -2.859 1.00 93.44 205 PRO A O 1
ATOM 1555 N N . ALA A 1 206 ? -10.733 2.580 -2.390 1.00 93.50 206 ALA A N 1
ATOM 1556 C CA . ALA A 1 206 ? -10.413 2.712 -0.977 1.00 93.50 206 ALA A CA 1
ATOM 1557 C C . ALA A 1 206 ? -11.677 2.721 -0.114 1.00 93.50 206 ALA A C 1
ATOM 1559 O O . ALA A 1 206 ? -12.757 3.098 -0.569 1.00 93.50 206 ALA A O 1
ATOM 1560 N N . THR A 1 207 ? -11.532 2.311 1.141 1.00 91.00 207 THR A N 1
ATOM 1561 C CA . THR A 1 207 ? -12.590 2.324 2.153 1.00 91.00 207 THR A CA 1
ATOM 1562 C C . THR A 1 207 ? -12.006 2.623 3.533 1.00 91.00 207 THR A C 1
ATOM 1564 O O . THR A 1 207 ? -10.788 2.649 3.719 1.00 91.00 207 THR A O 1
ATOM 1567 N N . ILE A 1 208 ? -12.882 2.865 4.503 1.00 91.19 208 ILE A N 1
ATOM 1568 C CA . ILE A 1 208 ? -12.529 3.072 5.906 1.00 91.19 208 ILE A CA 1
ATOM 1569 C C . ILE A 1 208 ? -13.107 1.908 6.710 1.00 91.19 208 ILE A C 1
ATOM 1571 O O . ILE A 1 208 ? -14.310 1.650 6.665 1.00 91.19 208 ILE A O 1
ATOM 1575 N N . LEU A 1 209 ? -12.242 1.211 7.444 1.00 88.44 209 LEU A N 1
ATOM 1576 C CA . LEU A 1 209 ? -12.563 0.075 8.302 1.00 88.44 209 LEU A CA 1
ATOM 1577 C C . LEU A 1 209 ? -12.205 0.439 9.745 1.00 88.44 209 LEU A C 1
ATOM 1579 O O . LEU A 1 209 ? -11.073 0.250 10.190 1.00 88.44 209 LEU A O 1
ATOM 1583 N N . GLY A 1 210 ? -13.167 1.003 10.477 1.00 88.62 210 GLY A N 1
ATOM 1584 C CA . GLY A 1 210 ? -12.910 1.516 11.823 1.00 88.62 210 GLY A CA 1
ATOM 1585 C C . GLY A 1 210 ? -11.887 2.655 11.794 1.00 88.62 210 GLY A C 1
ATOM 1586 O O . GLY A 1 210 ? -12.150 3.690 11.189 1.00 88.62 210 GLY A O 1
ATOM 1587 N N . ALA A 1 211 ? -10.729 2.454 12.430 1.00 85.94 211 ALA A N 1
ATOM 1588 C CA . ALA A 1 211 ? -9.644 3.441 12.489 1.00 85.94 211 ALA A CA 1
ATOM 1589 C C . ALA A 1 211 ? -8.733 3.447 11.243 1.00 85.94 211 ALA A C 1
ATOM 1591 O O . ALA A 1 211 ? -7.883 4.331 11.100 1.00 85.94 211 ALA A O 1
ATOM 1592 N N . VAL A 1 212 ? -8.891 2.467 10.343 1.00 90.88 212 VAL A N 1
ATOM 1593 C CA . VAL A 1 212 ? -7.953 2.233 9.238 1.00 90.88 212 VAL A CA 1
ATOM 1594 C C . VAL A 1 212 ? -8.546 2.629 7.905 1.00 90.88 212 VAL A C 1
ATOM 1596 O O . VAL A 1 212 ? -9.607 2.157 7.502 1.00 90.88 212 VAL A O 1
ATOM 1599 N N . HIS A 1 213 ? -7.811 3.457 7.178 1.00 93.44 213 HIS A N 1
ATOM 1600 C CA . HIS A 1 213 ? -8.065 3.735 5.777 1.00 93.44 213 HIS A CA 1
ATOM 1601 C C . HIS A 1 213 ? -7.312 2.706 4.943 1.00 93.44 213 HIS A C 1
ATOM 1603 O O . HIS A 1 213 ? -6.082 2.648 4.998 1.00 93.44 213 HIS A O 1
ATOM 1609 N N . VAL A 1 214 ? -8.048 1.910 4.173 1.00 93.25 214 VAL A N 1
ATOM 1610 C CA . VAL A 1 214 ? -7.480 0.855 3.335 1.00 93.25 214 VAL A CA 1
ATOM 1611 C C . VAL A 1 214 ? -7.688 1.183 1.868 1.00 93.25 214 VAL A C 1
ATOM 1613 O O . VAL A 1 214 ? -8.798 1.515 1.454 1.00 93.25 214 VAL A O 1
ATOM 1616 N N . ARG A 1 215 ? -6.633 1.043 1.067 1.00 95.19 215 ARG A N 1
ATOM 1617 C CA . ARG A 1 215 ? -6.675 1.144 -0.394 1.00 95.19 215 ARG A CA 1
ATOM 1618 C C . ARG A 1 215 ? -6.245 -0.179 -1.011 1.00 95.19 215 ARG A C 1
ATOM 1620 O O . ARG A 1 215 ? -5.155 -0.662 -0.719 1.00 95.19 215 ARG A O 1
ATOM 1627 N N . VAL A 1 216 ? -7.081 -0.751 -1.874 1.00 96.44 216 VAL A N 1
ATOM 1628 C CA . VAL A 1 216 ? -6.764 -1.999 -2.580 1.00 96.44 216 VAL A CA 1
ATOM 1629 C C . VAL A 1 216 ? -5.999 -1.656 -3.852 1.00 96.44 216 VAL A C 1
ATOM 1631 O O . VAL A 1 216 ? -6.536 -1.035 -4.766 1.00 96.44 216 VAL A O 1
ATOM 1634 N N . LEU A 1 217 ? -4.726 -2.039 -3.876 1.00 96.19 217 LEU A N 1
ATOM 1635 C CA . LEU A 1 217 ? -3.775 -1.751 -4.944 1.00 96.19 217 LEU A CA 1
ATOM 1636 C C . LEU A 1 217 ? -3.888 -2.807 -6.046 1.00 96.19 217 LEU A C 1
ATOM 1638 O O . LEU A 1 217 ? -4.132 -2.468 -7.200 1.00 96.19 217 LEU A O 1
ATOM 1642 N N . LEU A 1 218 ? -3.801 -4.090 -5.689 1.00 96.25 218 LEU A N 1
ATOM 1643 C CA . LEU A 1 218 ? -3.984 -5.219 -6.609 1.00 96.25 218 LEU A CA 1
ATOM 1644 C C . LEU A 1 218 ? -5.057 -6.171 -6.092 1.00 96.25 218 LEU A C 1
ATOM 1646 O O . LEU A 1 218 ? -5.194 -6.372 -4.884 1.00 96.25 218 LEU A O 1
ATOM 1650 N N . GLY A 1 219 ? -5.781 -6.787 -7.026 1.00 97.00 219 GLY A N 1
ATOM 1651 C CA . GLY A 1 219 ? -6.732 -7.852 -6.738 1.00 97.00 219 GLY A CA 1
ATOM 1652 C C . GLY A 1 219 ? -7.952 -7.396 -5.933 1.00 97.00 219 GLY A C 1
ATOM 1653 O O . GLY A 1 219 ? -8.527 -6.338 -6.208 1.00 97.00 219 GLY A O 1
ATOM 1654 N N . ARG A 1 220 ? -8.397 -8.217 -4.974 1.00 97.56 220 ARG A N 1
ATOM 1655 C CA . ARG A 1 220 ? -9.674 -8.025 -4.265 1.00 97.56 220 ARG A CA 1
ATOM 1656 C C . ARG A 1 220 ? -9.530 -8.234 -2.762 1.00 97.56 220 ARG A C 1
ATOM 1658 O O . ARG A 1 220 ? -9.114 -9.304 -2.335 1.00 97.56 220 ARG A O 1
ATOM 1665 N N . ALA A 1 221 ? -9.970 -7.254 -1.976 1.00 95.56 221 ALA A N 1
ATOM 1666 C CA . ALA A 1 221 ? -10.076 -7.340 -0.518 1.00 95.56 221 ALA A CA 1
ATOM 1667 C C . ALA A 1 221 ? -11.160 -6.389 0.003 1.00 95.56 221 ALA A C 1
ATOM 1669 O O . ALA A 1 221 ? -11.468 -5.384 -0.638 1.00 95.56 221 ALA A O 1
ATOM 1670 N N . PHE A 1 222 ? -11.742 -6.692 1.167 1.00 92.50 222 PHE A N 1
ATOM 1671 C CA . PHE A 1 222 ? -12.708 -5.815 1.854 1.00 92.50 222 PHE A CA 1
ATOM 1672 C C . PHE A 1 222 ? -13.920 -5.415 0.989 1.00 92.50 222 PHE A C 1
ATOM 1674 O O . PHE A 1 222 ? -14.434 -4.302 1.080 1.00 92.50 222 PHE A O 1
ATOM 1681 N N . GLY A 1 223 ? -14.351 -6.311 0.094 1.00 93.31 223 GLY A N 1
ATOM 1682 C CA . GLY A 1 223 ? -15.436 -6.059 -0.863 1.00 93.31 223 GLY A CA 1
ATOM 1683 C C . GLY A 1 223 ? -15.075 -5.135 -2.035 1.00 93.31 223 GLY A C 1
ATOM 1684 O O . GLY A 1 223 ? -15.909 -4.930 -2.914 1.00 93.31 223 GLY A O 1
ATOM 1685 N N . LEU A 1 224 ? -13.845 -4.619 -2.088 1.00 95.62 224 LEU A N 1
ATOM 1686 C CA . LEU A 1 224 ? -13.328 -3.765 -3.155 1.00 95.62 224 LEU A CA 1
ATOM 1687 C C . LEU A 1 224 ? -12.512 -4.575 -4.163 1.00 95.62 224 LEU A C 1
ATOM 1689 O O . LEU A 1 224 ? -11.929 -5.604 -3.829 1.00 95.62 224 LEU A O 1
ATOM 1693 N N . THR A 1 225 ? -12.451 -4.118 -5.411 1.00 97.31 225 THR A N 1
ATOM 1694 C CA . THR A 1 225 ? -11.691 -4.777 -6.484 1.00 97.31 225 THR A CA 1
ATOM 1695 C C . THR A 1 225 ? -10.910 -3.736 -7.266 1.00 97.31 225 THR A C 1
ATOM 1697 O O . THR A 1 225 ? -11.505 -2.800 -7.797 1.00 97.31 225 THR A O 1
ATOM 1700 N N . SER A 1 226 ? -9.585 -3.887 -7.297 1.00 97.00 226 SER A N 1
ATOM 1701 C CA . SER A 1 226 ? -8.700 -3.034 -8.091 1.00 97.00 226 SER A CA 1
ATOM 1702 C C . SER A 1 226 ? -8.988 -3.211 -9.588 1.00 97.00 226 SER A C 1
ATOM 1704 O O . SER A 1 226 ? -9.262 -4.335 -10.017 1.00 97.00 226 SER A O 1
ATOM 1706 N N . PRO A 1 227 ? -8.919 -2.140 -10.402 1.00 94.69 227 PRO A N 1
ATOM 1707 C CA . PRO A 1 22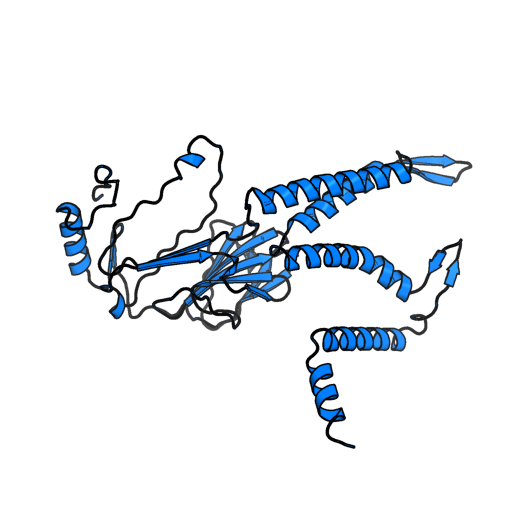7 ? -9.058 -2.245 -11.855 1.00 94.69 227 PRO A CA 1
ATOM 1708 C C . PRO A 1 227 ? -7.836 -2.887 -12.532 1.00 94.69 227 PRO A C 1
ATOM 1710 O O . PRO A 1 227 ? -7.887 -3.188 -13.723 1.00 94.69 227 PRO A O 1
ATOM 1713 N N . VAL A 1 228 ? -6.726 -3.067 -11.807 1.00 95.75 228 VAL A N 1
ATOM 1714 C CA . VAL A 1 228 ? -5.495 -3.639 -12.359 1.00 95.75 228 VAL A CA 1
ATOM 1715 C C . VAL A 1 228 ? -5.652 -5.158 -12.507 1.00 95.75 228 VAL A C 1
ATOM 1717 O O . VAL A 1 228 ? -5.991 -5.826 -11.525 1.00 95.75 228 VAL A O 1
ATOM 1720 N N . PRO A 1 229 ? -5.412 -5.724 -13.705 1.00 93.88 229 PRO A N 1
ATOM 1721 C CA . PRO A 1 229 ? -5.586 -7.152 -13.935 1.00 93.88 229 PRO A CA 1
ATOM 1722 C C . PRO A 1 229 ? -4.561 -7.959 -13.139 1.00 93.88 229 PRO A C 1
ATOM 1724 O O . PRO A 1 229 ? -3.388 -7.601 -13.076 1.00 93.88 229 PRO A O 1
ATOM 1727 N N . VAL A 1 230 ? -5.006 -9.072 -12.558 1.00 94.88 230 VAL A N 1
ATOM 1728 C CA . VAL A 1 230 ? -4.153 -9.996 -11.803 1.00 94.88 230 VAL A CA 1
ATOM 1729 C C . VAL A 1 230 ? -4.240 -11.406 -12.399 1.00 94.88 230 VAL A C 1
ATOM 1731 O O . VAL A 1 230 ? -5.324 -11.814 -12.818 1.00 94.88 230 VAL A O 1
ATOM 1734 N N . PRO A 1 231 ? -3.126 -12.160 -12.449 1.00 91.56 231 PRO A N 1
ATOM 1735 C CA . PRO A 1 231 ? -3.082 -13.488 -13.070 1.00 91.56 231 PRO A CA 1
ATOM 1736 C C . PRO A 1 231 ? -3.593 -14.612 -12.151 1.00 91.56 231 PRO A C 1
ATOM 1738 O O . PRO A 1 231 ? -3.774 -15.740 -12.601 1.00 91.56 231 PRO A O 1
ATOM 1741 N N . SER A 1 232 ? -3.806 -14.331 -10.864 1.00 94.06 232 SER A N 1
ATOM 1742 C CA . SER A 1 232 ? -4.314 -15.277 -9.865 1.00 94.06 232 SER A CA 1
ATOM 1743 C C . SER A 1 232 ? -5.076 -14.547 -8.748 1.00 94.06 232 SER A C 1
ATOM 1745 O O . SER A 1 232 ? -4.944 -13.325 -8.617 1.00 94.06 232 SER A O 1
ATOM 1747 N N . PRO A 1 233 ? -5.892 -15.258 -7.943 1.00 96.31 233 PRO A N 1
ATOM 1748 C CA . PRO A 1 233 ? -6.551 -14.673 -6.779 1.00 96.31 233 PRO A CA 1
ATOM 1749 C C . PRO A 1 233 ? -5.529 -14.132 -5.773 1.00 96.31 233 PRO A C 1
ATOM 1751 O O . PRO A 1 233 ? -4.710 -14.877 -5.235 1.00 96.31 233 PRO A O 1
ATOM 1754 N N . MET A 1 234 ? -5.578 -12.822 -5.535 1.00 97.38 234 MET A N 1
ATOM 1755 C CA . MET A 1 234 ? -4.664 -12.123 -4.638 1.00 97.38 234 MET A CA 1
ATOM 1756 C C . MET A 1 234 ? -5.276 -10.831 -4.103 1.00 97.38 234 MET A C 1
ATOM 1758 O O . MET A 1 234 ? -6.256 -10.307 -4.642 1.00 97.38 234 MET A O 1
ATOM 1762 N N . ALA A 1 235 ? -4.643 -10.280 -3.076 1.00 97.38 235 ALA A N 1
ATOM 1763 C CA . ALA A 1 235 ? -4.837 -8.917 -2.635 1.00 97.38 235 ALA A CA 1
ATOM 1764 C C . ALA A 1 235 ? -3.502 -8.277 -2.258 1.00 97.38 235 ALA A C 1
ATOM 1766 O O . ALA A 1 235 ? -2.699 -8.842 -1.520 1.00 97.38 235 ALA A O 1
ATOM 1767 N N . TYR A 1 236 ? -3.309 -7.049 -2.717 1.00 97.56 236 TYR A N 1
ATOM 1768 C CA . TYR A 1 236 ? -2.281 -6.162 -2.198 1.00 97.56 236 TYR A CA 1
ATOM 1769 C C . TYR A 1 236 ? -2.967 -4.876 -1.774 1.00 97.56 236 TYR A C 1
ATOM 1771 O O . TYR A 1 236 ? -3.588 -4.209 -2.604 1.00 97.56 236 TYR A O 1
ATOM 1779 N N . ALA A 1 237 ? -2.922 -4.553 -0.487 1.00 96.56 237 ALA A N 1
ATOM 1780 C CA . ALA A 1 237 ? -3.631 -3.408 0.061 1.00 96.56 237 ALA A CA 1
ATOM 1781 C C . ALA A 1 237 ? -2.724 -2.590 0.972 1.00 96.56 237 ALA A C 1
ATOM 1783 O O . ALA A 1 237 ? -1.958 -3.138 1.756 1.00 96.56 237 ALA A O 1
ATOM 1784 N N . HIS A 1 238 ? -2.847 -1.273 0.890 1.00 95.81 238 HIS A N 1
ATOM 1785 C CA . HIS A 1 238 ? -2.218 -0.347 1.822 1.00 95.81 238 HIS A CA 1
ATOM 1786 C C . HIS A 1 238 ? -3.198 0.036 2.917 1.00 95.81 238 HIS A C 1
ATOM 1788 O O . HIS A 1 238 ? -4.367 0.292 2.634 1.00 95.81 238 HIS A O 1
ATOM 1794 N N . ALA A 1 239 ? -2.713 0.062 4.150 1.00 95.25 239 ALA A N 1
ATOM 1795 C CA . ALA A 1 239 ? -3.451 0.410 5.348 1.00 95.25 239 ALA A CA 1
ATOM 1796 C C . ALA A 1 239 ? -2.776 1.604 6.027 1.00 95.25 239 ALA A C 1
ATOM 1798 O O . ALA A 1 239 ? -1.566 1.601 6.252 1.00 95.25 239 ALA A O 1
ATOM 1799 N N . SER A 1 240 ? -3.567 2.617 6.377 1.00 94.38 240 SER A N 1
ATOM 1800 C CA . SER A 1 240 ? -3.100 3.802 7.101 1.00 94.38 240 SER A CA 1
ATOM 1801 C C . SER A 1 240 ? -4.004 4.133 8.278 1.00 94.38 240 SER A C 1
ATOM 1803 O O . SER A 1 240 ? -5.230 4.194 8.147 1.00 94.38 240 SER A O 1
ATOM 1805 N N . TRP A 1 241 ? -3.385 4.379 9.428 1.00 91.31 241 TRP A N 1
ATOM 1806 C CA . TRP A 1 241 ? -4.068 4.768 10.655 1.00 91.31 241 TRP A CA 1
ATOM 1807 C C . TRP A 1 241 ? -4.008 6.281 10.807 1.00 91.31 241 TRP A C 1
ATOM 1809 O O . TRP A 1 241 ? -2.935 6.858 10.986 1.00 91.31 241 TRP A O 1
ATOM 1819 N N . ARG A 1 242 ? -5.166 6.943 10.743 1.00 80.50 242 ARG A N 1
ATOM 1820 C CA . ARG A 1 242 ? -5.262 8.381 11.061 1.00 80.50 242 ARG A CA 1
ATOM 1821 C C . ARG A 1 242 ? -5.360 8.632 12.556 1.00 80.50 242 ARG A C 1
ATOM 1823 O O . ARG A 1 242 ? -4.884 9.650 13.041 1.00 80.50 242 ARG A O 1
ATOM 1830 N N . GLU A 1 243 ? -5.960 7.685 13.256 1.00 83.81 243 GLU A N 1
ATOM 1831 C CA . GLU A 1 243 ? -6.096 7.648 14.701 1.00 83.81 243 GLU A CA 1
ATOM 1832 C C . GLU A 1 243 ? -5.637 6.273 15.180 1.00 83.81 243 GLU A C 1
ATOM 1834 O O . GLU A 1 243 ? -5.661 5.301 14.417 1.00 83.81 243 GLU A O 1
ATOM 1839 N N . ALA A 1 244 ? -5.208 6.190 16.437 1.00 90.81 244 ALA A N 1
ATOM 1840 C CA . ALA A 1 244 ? -4.837 4.915 17.023 1.00 90.81 244 ALA A CA 1
ATOM 1841 C C . ALA A 1 244 ? -6.055 3.985 17.068 1.00 90.81 244 ALA A C 1
ATOM 1843 O O . ALA A 1 244 ? -7.151 4.393 17.461 1.00 90.81 244 ALA A O 1
ATOM 1844 N N . GLY A 1 245 ? -5.885 2.723 16.684 1.00 92.56 245 GLY A N 1
ATOM 1845 C CA . GLY A 1 245 ? -7.010 1.800 16.701 1.00 92.56 245 GLY A CA 1
ATOM 1846 C C . GLY A 1 245 ? -6.751 0.434 16.081 1.00 92.56 245 GLY A C 1
ATOM 1847 O O . GLY A 1 245 ? -5.673 0.170 15.543 1.00 92.56 245 GLY A O 1
ATOM 1848 N N . PRO A 1 246 ? -7.744 -0.464 16.189 1.00 96.25 246 PRO A N 1
ATOM 1849 C CA . PRO A 1 246 ? -7.637 -1.819 15.682 1.00 96.25 246 PRO A CA 1
ATOM 1850 C C . PRO A 1 246 ? -7.981 -1.916 14.190 1.00 96.25 246 PRO A C 1
ATOM 1852 O O . PRO A 1 246 ? -8.783 -1.146 13.658 1.00 96.25 246 PRO A O 1
ATOM 1855 N N . TRP A 1 247 ? -7.438 -2.948 13.557 1.00 95.50 247 TRP A N 1
ATOM 1856 C CA . TRP A 1 247 ? -7.773 -3.451 12.238 1.00 95.50 247 TRP A CA 1
ATOM 1857 C C . TRP A 1 247 ? -7.933 -4.960 12.305 1.00 95.50 247 TRP A C 1
ATOM 1859 O O . TRP A 1 247 ? -7.022 -5.664 12.737 1.00 95.50 247 TRP A O 1
ATOM 1869 N N . ARG A 1 248 ? -9.078 -5.457 11.842 1.00 95.69 248 ARG A N 1
ATOM 1870 C CA . ARG A 1 248 ? -9.302 -6.890 11.696 1.00 95.69 248 ARG A CA 1
ATOM 1871 C C . ARG A 1 248 ? -8.981 -7.322 10.277 1.00 95.69 248 ARG A C 1
ATOM 1873 O O . ARG A 1 248 ? -9.665 -6.914 9.338 1.00 95.69 248 ARG A O 1
ATOM 1880 N N . ILE A 1 249 ? -7.953 -8.148 10.132 1.00 95.25 249 ILE A N 1
ATOM 1881 C CA . ILE A 1 249 ? -7.581 -8.765 8.863 1.00 95.25 249 ILE A CA 1
ATOM 1882 C C . ILE A 1 249 ? -8.384 -10.060 8.712 1.00 95.25 249 ILE A C 1
ATOM 1884 O O . ILE A 1 249 ? -8.233 -10.996 9.502 1.00 95.25 249 ILE A O 1
ATOM 1888 N N . THR A 1 250 ? -9.237 -10.106 7.690 1.00 93.44 250 THR A N 1
ATOM 1889 C CA . THR A 1 250 ? -10.107 -11.245 7.368 1.00 93.44 250 THR A CA 1
ATOM 1890 C C . THR A 1 250 ? -9.310 -12.442 6.855 1.00 93.44 250 THR A C 1
ATOM 1892 O O . THR A 1 250 ? -8.206 -12.304 6.318 1.00 93.44 250 THR A O 1
ATOM 1895 N N . ALA A 1 251 ? -9.872 -13.641 7.011 1.00 94.88 251 ALA A N 1
ATOM 1896 C CA . ALA A 1 251 ? -9.286 -14.906 6.562 1.00 94.88 251 ALA A CA 1
ATOM 1897 C C . ALA A 1 251 ? -9.624 -15.260 5.102 1.00 94.88 251 ALA A C 1
ATOM 1899 O O . ALA A 1 251 ? -9.765 -16.433 4.770 1.00 94.88 251 ALA A O 1
ATOM 1900 N N . ASP A 1 252 ? -9.746 -14.247 4.238 1.00 93.75 252 ASP A N 1
ATOM 1901 C CA . ASP A 1 252 ? -10.228 -14.403 2.855 1.00 93.75 252 ASP A CA 1
ATOM 1902 C C . ASP A 1 252 ? -9.255 -15.165 1.940 1.00 93.75 252 ASP A C 1
ATOM 1904 O O . ASP A 1 252 ? -9.673 -15.668 0.903 1.00 93.75 252 ASP A O 1
ATOM 1908 N N . TYR A 1 253 ? -7.976 -15.237 2.318 1.00 97.25 253 TYR A N 1
ATOM 1909 C CA . TYR A 1 253 ? -6.917 -15.925 1.579 1.00 97.25 253 TYR A CA 1
ATOM 1910 C C . TYR A 1 253 ? -6.112 -16.830 2.510 1.00 97.25 253 TYR A C 1
ATOM 1912 O O . TYR A 1 253 ? -5.895 -16.498 3.685 1.00 97.25 253 TYR A O 1
ATOM 1920 N N . ALA A 1 254 ? -5.635 -17.954 1.975 1.00 96.19 254 ALA A N 1
ATOM 1921 C CA . ALA A 1 254 ? -4.812 -18.892 2.732 1.00 96.19 254 ALA A CA 1
ATOM 1922 C C . ALA A 1 254 ? -3.436 -18.304 3.085 1.00 96.19 254 ALA A C 1
ATOM 1924 O O . ALA A 1 254 ? -3.019 -18.390 4.241 1.00 96.19 254 ALA A O 1
ATOM 1925 N N . GLU A 1 255 ? -2.757 -17.666 2.129 1.00 97.19 255 GLU A N 1
ATOM 1926 C CA . GLU A 1 255 ? -1.464 -17.021 2.357 1.00 97.19 255 GLU A CA 1
ATOM 1927 C C . GLU A 1 255 ? -1.675 -15.530 2.592 1.00 97.19 255 GLU A C 1
ATOM 1929 O O . GLU A 1 255 ? -2.235 -14.822 1.754 1.00 97.19 255 GLU A O 1
ATOM 1934 N N . ARG A 1 256 ? -1.254 -15.045 3.761 1.00 97.69 256 ARG A N 1
ATOM 1935 C CA . ARG A 1 256 ? -1.395 -13.644 4.162 1.00 97.69 256 ARG A CA 1
ATOM 1936 C C . ARG A 1 256 ? -0.164 -13.194 4.930 1.00 97.69 256 ARG A C 1
ATOM 1938 O O . ARG A 1 256 ? 0.363 -13.932 5.761 1.00 97.69 256 ARG A O 1
ATOM 1945 N N . ALA A 1 257 ? 0.252 -11.961 4.691 1.00 97.75 257 ALA A N 1
ATOM 1946 C CA . ALA A 1 257 ? 1.332 -11.309 5.401 1.00 97.75 257 ALA A CA 1
ATOM 1947 C C . ALA A 1 257 ? 1.036 -9.822 5.600 1.00 97.75 257 ALA A C 1
ATOM 1949 O O . ALA A 1 257 ? 0.404 -9.186 4.754 1.00 97.75 257 ALA A O 1
ATOM 1950 N N . VAL A 1 258 ? 1.525 -9.260 6.702 1.00 97.75 258 VAL A N 1
ATOM 1951 C CA . VAL A 1 258 ? 1.481 -7.819 6.960 1.00 97.75 258 VAL A CA 1
ATOM 1952 C C . VAL A 1 258 ? 2.891 -7.276 7.165 1.00 97.75 258 VAL A C 1
ATOM 1954 O O . VAL A 1 258 ? 3.730 -7.913 7.805 1.00 97.75 258 VAL A O 1
ATOM 1957 N N . TYR A 1 259 ? 3.147 -6.103 6.592 1.00 97.75 259 TYR A N 1
ATOM 1958 C CA . TYR A 1 259 ? 4.440 -5.428 6.641 1.00 97.75 259 TYR A CA 1
ATOM 1959 C C . TYR A 1 259 ? 4.248 -3.942 6.990 1.00 97.75 259 TYR A C 1
ATOM 1961 O O . TYR A 1 259 ? 3.673 -3.209 6.176 1.00 97.75 259 TYR A O 1
ATOM 1969 N N . PRO A 1 260 ? 4.678 -3.472 8.177 1.00 96.88 260 PRO A N 1
ATOM 1970 C CA . PRO A 1 260 ? 4.706 -2.053 8.503 1.00 96.88 260 PRO A CA 1
ATOM 1971 C C . PRO A 1 260 ? 5.761 -1.345 7.659 1.00 96.88 260 PRO A C 1
ATOM 1973 O O . PRO A 1 260 ? 6.944 -1.677 7.677 1.00 96.88 260 PRO A O 1
ATOM 1976 N N . VAL A 1 261 ? 5.324 -0.330 6.926 1.00 9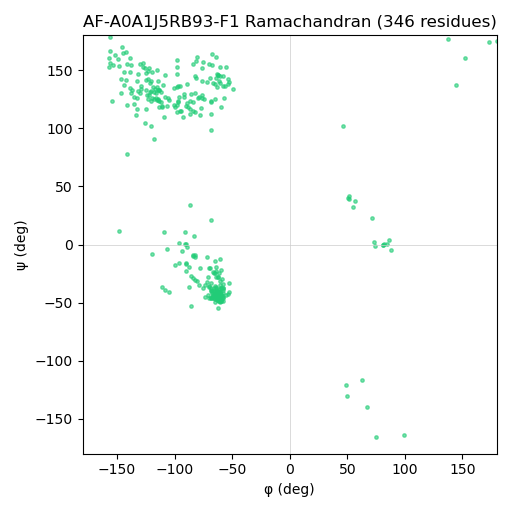3.38 261 VAL A N 1
ATOM 1977 C CA . VAL A 1 261 ? 6.204 0.538 6.142 1.00 93.38 261 VAL A CA 1
ATOM 1978 C C . VAL A 1 261 ? 6.702 1.697 7.006 1.00 93.38 261 VAL A C 1
ATOM 1980 O O . VAL A 1 261 ? 7.850 2.120 6.899 1.00 93.38 261 VAL A O 1
ATOM 1983 N N . ARG A 1 262 ? 5.837 2.207 7.889 1.00 92.56 262 ARG A N 1
ATOM 1984 C CA . ARG A 1 262 ? 6.128 3.296 8.823 1.00 92.56 262 ARG A CA 1
ATOM 1985 C C . ARG A 1 262 ? 5.355 3.080 10.116 1.00 92.56 262 ARG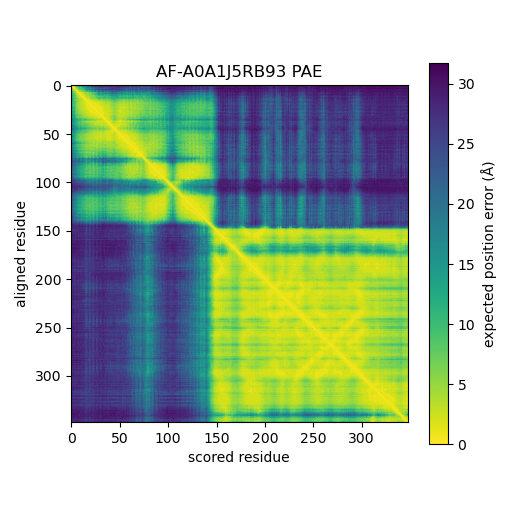 A C 1
ATOM 1987 O O . ARG A 1 262 ? 4.184 2.727 10.063 1.00 92.56 262 ARG A O 1
ATOM 1994 N N . GLY A 1 263 ? 5.969 3.396 11.255 1.00 94.31 263 GLY A N 1
ATOM 1995 C CA . GLY A 1 263 ? 5.369 3.126 12.563 1.00 94.31 263 GLY A CA 1
ATOM 1996 C C . GLY A 1 263 ? 5.447 1.641 12.903 1.00 94.31 263 GLY A C 1
ATOM 1997 O O . GLY A 1 263 ? 6.191 0.903 12.266 1.00 94.31 263 GLY A O 1
ATOM 1998 N N . THR A 1 264 ? 4.703 1.204 13.909 1.00 97.31 264 THR A N 1
ATOM 1999 C CA . THR A 1 264 ? 4.725 -0.183 14.384 1.00 97.31 264 THR A CA 1
ATOM 2000 C C . THR A 1 264 ? 3.315 -0.749 14.441 1.00 97.31 264 THR A C 1
ATOM 2002 O O . THR A 1 264 ? 2.339 -0.014 14.603 1.00 97.31 264 THR A O 1
ATOM 2005 N N . LEU A 1 265 ? 3.211 -2.068 14.299 1.00 98.31 265 LEU A N 1
ATOM 2006 C CA . LEU A 1 265 ? 1.961 -2.796 14.489 1.00 98.31 265 LEU A CA 1
ATOM 2007 C C . LEU A 1 265 ? 2.058 -3.637 15.757 1.00 98.31 265 LEU A C 1
ATOM 2009 O O . LEU A 1 265 ? 3.068 -4.287 15.984 1.00 98.31 265 LEU A O 1
ATOM 2013 N N . ASP A 1 266 ? 1.002 -3.662 16.556 1.00 97.94 266 ASP A N 1
ATOM 2014 C CA . ASP A 1 266 ? 0.820 -4.642 17.621 1.00 97.94 266 ASP A CA 1
ATOM 2015 C C . ASP A 1 266 ? -0.066 -5.777 17.106 1.00 97.94 266 ASP A C 1
ATOM 2017 O O . ASP A 1 266 ? -1.191 -5.549 16.653 1.00 97.94 266 ASP A O 1
ATOM 2021 N N . ILE A 1 267 ? 0.451 -7.002 17.163 1.00 96.62 267 ILE A N 1
ATOM 2022 C CA . ILE A 1 267 ? -0.262 -8.221 16.788 1.00 96.62 267 ILE A CA 1
ATOM 2023 C C . ILE A 1 267 ? -0.297 -9.118 18.021 1.00 96.62 267 ILE A C 1
ATOM 2025 O O . ILE A 1 267 ? 0.695 -9.755 18.371 1.00 96.62 267 ILE A O 1
ATOM 2029 N N . HIS A 1 268 ? -1.441 -9.147 18.706 1.00 91.19 268 HIS A N 1
ATOM 2030 C CA . HIS A 1 268 ? -1.642 -9.928 19.932 1.00 91.19 268 HIS A CA 1
ATOM 2031 C C . HIS A 1 268 ? -0.558 -9.693 21.011 1.00 91.19 268 HIS A C 1
ATOM 2033 O O . HIS A 1 268 ? -0.095 -10.642 21.643 1.00 91.19 268 HIS A O 1
ATOM 2039 N N . GLY A 1 269 ? -0.145 -8.437 21.226 1.00 92.38 269 GLY A N 1
ATOM 2040 C CA . GLY A 1 269 ? 0.900 -8.077 22.194 1.00 92.38 269 GLY A CA 1
ATOM 2041 C C . GLY A 1 269 ? 2.334 -8.206 21.669 1.00 92.38 269 GLY A C 1
ATOM 2042 O O . GLY A 1 269 ? 3.279 -7.958 22.417 1.00 92.38 269 GLY A O 1
ATOM 2043 N N . THR A 1 270 ? 2.514 -8.622 20.412 1.00 96.12 270 THR A N 1
ATOM 2044 C CA . THR A 1 270 ? 3.819 -8.657 19.745 1.00 96.12 270 THR A CA 1
ATOM 2045 C C . THR A 1 270 ? 3.969 -7.436 18.851 1.00 96.12 270 THR A C 1
ATOM 2047 O O . THR A 1 270 ? 3.224 -7.275 17.884 1.00 96.12 270 THR A O 1
ATOM 2050 N N . THR A 1 271 ? 4.965 -6.603 19.144 1.00 98.06 271 THR A N 1
ATOM 2051 C CA . THR A 1 271 ? 5.319 -5.460 18.302 1.00 98.06 271 THR A CA 1
ATOM 2052 C C . THR A 1 271 ? 6.038 -5.928 17.039 1.00 98.06 271 THR A C 1
ATOM 2054 O O . THR A 1 271 ? 7.060 -6.607 17.114 1.00 98.06 271 THR A O 1
ATOM 2057 N N . LEU A 1 272 ? 5.519 -5.522 15.886 1.00 98.12 272 LEU A N 1
ATOM 2058 C CA . LEU A 1 272 ? 6.110 -5.689 14.567 1.00 98.12 272 LEU A CA 1
ATOM 2059 C C . LEU A 1 272 ? 6.642 -4.334 14.085 1.00 98.12 272 LEU A C 1
ATOM 2061 O O . LEU A 1 272 ? 5.887 -3.365 13.946 1.00 98.12 272 LEU A O 1
ATOM 2065 N N . GLU A 1 273 ? 7.946 -4.272 13.843 1.00 97.44 273 GLU A N 1
ATOM 2066 C CA . GLU A 1 273 ? 8.670 -3.059 13.460 1.00 97.44 273 GLU A CA 1
ATOM 2067 C C . GLU A 1 273 ? 8.891 -2.965 11.941 1.00 97.44 273 GLU A C 1
ATOM 2069 O O . GLU A 1 273 ? 8.879 -3.990 11.249 1.00 97.44 273 GLU A O 1
ATOM 2074 N N . PRO A 1 274 ? 9.137 -1.760 11.387 1.00 94.50 274 PRO A N 1
ATOM 2075 C CA . PRO A 1 274 ? 9.541 -1.616 9.994 1.00 94.50 274 PRO A CA 1
ATOM 2076 C C . PRO A 1 274 ? 10.764 -2.475 9.666 1.00 94.50 274 PRO A C 1
ATOM 2078 O O . PRO A 1 274 ? 11.715 -2.551 10.442 1.00 94.50 274 PRO A O 1
ATOM 2081 N N . GLY A 1 275 ? 10.745 -3.120 8.499 1.00 91.81 275 GLY A N 1
ATOM 2082 C CA . GLY A 1 275 ? 11.765 -4.098 8.106 1.00 91.81 275 GLY A CA 1
ATOM 2083 C C . GLY A 1 275 ? 11.466 -5.534 8.551 1.00 91.81 275 GLY A C 1
ATOM 2084 O O . GLY A 1 275 ? 12.181 -6.450 8.147 1.00 91.81 275 GLY A O 1
ATOM 2085 N N . GLN A 1 276 ? 10.394 -5.760 9.314 1.00 96.81 276 GLN A N 1
ATOM 2086 C CA . GLN A 1 276 ? 9.891 -7.090 9.654 1.00 96.81 276 GLN A CA 1
ATOM 2087 C C . GLN A 1 276 ? 8.580 -7.374 8.919 1.00 96.81 276 GLN A C 1
ATOM 2089 O O . GLN A 1 276 ? 7.757 -6.487 8.718 1.00 96.81 276 GLN A O 1
ATOM 2094 N N . MET A 1 277 ? 8.359 -8.632 8.542 1.00 97.19 277 MET A N 1
ATOM 2095 C CA . MET A 1 277 ? 7.110 -9.089 7.933 1.00 97.19 277 MET A CA 1
ATOM 2096 C C . MET A 1 277 ? 6.521 -10.214 8.776 1.00 97.19 277 MET A C 1
ATOM 2098 O O . MET A 1 277 ? 7.212 -11.190 9.071 1.00 97.19 277 MET A O 1
ATOM 2102 N N . ALA A 1 278 ? 5.246 -10.096 9.139 1.00 97.56 278 ALA A N 1
ATOM 2103 C CA . ALA A 1 278 ? 4.530 -11.151 9.845 1.00 97.56 278 ALA A CA 1
ATOM 2104 C C . ALA A 1 278 ? 3.715 -11.984 8.857 1.00 97.56 278 ALA A C 1
ATOM 2106 O O . ALA A 1 278 ? 2.861 -11.448 8.152 1.00 97.56 278 ALA A O 1
ATOM 2107 N N . LEU A 1 279 ? 3.960 -13.295 8.840 1.00 97.12 279 LEU A N 1
ATOM 2108 C CA . LEU A 1 279 ? 3.110 -14.268 8.157 1.00 97.12 279 LEU A CA 1
ATOM 2109 C C . LEU A 1 279 ? 1.929 -14.618 9.062 1.00 97.12 279 LEU A C 1
ATOM 2111 O O . LEU A 1 279 ? 2.113 -14.931 10.239 1.00 97.12 279 LEU A O 1
ATOM 2115 N N . LEU A 1 280 ? 0.720 -14.562 8.516 1.00 96.31 280 LEU A N 1
ATOM 2116 C CA . LEU A 1 280 ? -0.509 -14.813 9.258 1.00 96.31 280 LEU A CA 1
ATOM 2117 C C . LEU A 1 280 ? -0.966 -16.252 9.023 1.00 96.31 280 LEU A C 1
ATOM 2119 O O . LEU A 1 280 ? -0.985 -16.728 7.888 1.00 96.31 280 LEU A O 1
ATOM 2123 N N . ALA A 1 281 ? -1.362 -16.939 10.094 1.00 94.19 281 ALA A N 1
ATOM 2124 C CA . ALA A 1 281 ? -1.830 -18.318 10.002 1.00 94.19 281 ALA A CA 1
ATOM 2125 C C . ALA A 1 281 ? -3.074 -18.427 9.092 1.00 94.19 281 ALA A C 1
ATOM 2127 O O . ALA A 1 281 ? -3.961 -17.570 9.167 1.00 94.19 281 ALA A O 1
ATOM 2128 N N . PRO A 1 282 ? -3.183 -19.462 8.242 1.00 95.06 282 PRO A N 1
ATOM 2129 C CA . PRO A 1 282 ? -4.321 -19.631 7.341 1.00 95.06 282 PRO A CA 1
ATOM 2130 C C . PRO A 1 282 ? -5.630 -19.832 8.117 1.00 95.06 282 PRO A C 1
ATOM 2132 O O . PRO A 1 282 ? -5.645 -20.433 9.190 1.00 95.06 282 PRO A O 1
ATOM 2135 N N . GLY A 1 283 ? -6.744 -19.342 7.566 1.00 94.75 283 GLY A N 1
ATOM 2136 C CA . GLY A 1 283 ? -8.093 -19.595 8.096 1.00 94.75 283 GLY A CA 1
ATOM 2137 C C . GLY A 1 283 ? -8.466 -18.865 9.394 1.00 94.75 283 GLY A C 1
ATOM 2138 O O . GLY A 1 283 ? -9.570 -19.066 9.892 1.00 94.75 283 GLY A O 1
ATOM 2139 N N . VAL A 1 284 ? -7.587 -18.018 9.941 1.00 94.12 284 VAL A N 1
ATOM 2140 C CA . VAL A 1 284 ? -7.826 -17.291 11.202 1.00 94.12 284 VAL A CA 1
ATOM 2141 C C . VAL A 1 284 ? -7.847 -15.780 10.967 1.00 94.12 284 VAL A C 1
ATOM 2143 O O . VAL A 1 284 ? -6.987 -15.234 10.272 1.00 94.12 284 VAL A O 1
ATOM 2146 N N . GLU A 1 285 ? -8.830 -15.083 11.531 1.00 95.94 285 GLU A N 1
ATOM 2147 C CA . GLU A 1 285 ? -8.835 -13.616 11.548 1.00 95.94 285 GLU A CA 1
ATOM 2148 C C . GLU A 1 285 ? -7.769 -13.092 12.513 1.00 95.94 285 GLU A C 1
ATOM 2150 O O . GLU A 1 285 ? -7.588 -13.638 13.599 1.00 95.94 285 GLU A O 1
ATOM 2155 N N . VAL A 1 286 ? -7.070 -12.026 12.125 1.00 96.00 286 VAL A N 1
ATOM 2156 C CA . VAL A 1 286 ? -5.994 -11.448 12.942 1.00 96.00 286 VAL A CA 1
ATOM 2157 C C . VAL A 1 286 ? -6.342 -10.013 13.296 1.00 96.00 286 VAL A C 1
ATOM 2159 O O . VAL A 1 286 ? -6.622 -9.200 12.414 1.00 96.00 286 VAL A O 1
ATOM 2162 N N . ASP A 1 287 ? -6.315 -9.705 14.591 1.00 95.75 287 ASP A N 1
ATOM 2163 C CA . ASP A 1 287 ? -6.462 -8.345 15.095 1.00 95.75 287 ASP A CA 1
ATOM 2164 C C . ASP A 1 287 ? -5.090 -7.677 15.176 1.00 95.75 287 ASP A C 1
ATOM 2166 O O . ASP A 1 287 ? -4.187 -8.137 15.876 1.00 95.75 287 ASP A O 1
ATOM 2170 N N . VAL A 1 288 ? -4.961 -6.561 14.471 1.00 97.00 288 VAL A N 1
ATOM 2171 C CA . VAL A 1 288 ? -3.775 -5.710 14.459 1.00 97.00 288 VAL A CA 1
ATOM 2172 C C . VAL A 1 288 ? -4.140 -4.372 15.080 1.00 97.00 288 VAL A C 1
ATOM 2174 O O . VAL A 1 288 ? -5.227 -3.857 14.835 1.00 97.00 288 VAL A O 1
ATOM 2177 N N . ARG A 1 289 ? -3.263 -3.770 15.877 1.00 97.62 289 ARG A N 1
ATOM 2178 C CA . ARG A 1 289 ? -3.454 -2.412 16.406 1.00 97.62 289 ARG A CA 1
ATOM 2179 C C . ARG A 1 289 ? -2.279 -1.547 16.001 1.00 97.62 289 ARG A C 1
ATOM 2181 O O . ARG A 1 289 ? -1.166 -2.039 15.861 1.00 97.62 289 ARG A O 1
ATOM 2188 N N . ALA A 1 290 ? -2.525 -0.261 15.823 1.00 97.06 290 ALA A N 1
ATOM 2189 C CA . ALA A 1 290 ? -1.461 0.686 15.546 1.00 97.06 290 ALA A CA 1
ATOM 2190 C C . ALA A 1 290 ? -1.794 2.067 16.095 1.00 97.06 290 ALA A C 1
ATOM 2192 O O . ALA A 1 290 ? -2.965 2.389 16.319 1.00 97.06 290 ALA A O 1
ATOM 2193 N N . GLU A 1 291 ? -0.755 2.876 16.266 1.00 92.88 291 GLU A N 1
ATOM 2194 C CA . GLU A 1 291 ? -0.866 4.293 16.599 1.00 92.88 291 GLU A CA 1
ATOM 2195 C C . GLU A 1 291 ? -1.169 5.140 15.355 1.00 92.88 291 GLU A C 1
ATOM 2197 O O . GLU A 1 291 ? -0.934 4.729 14.211 1.00 92.88 291 GLU A O 1
ATOM 2202 N N . ALA A 1 292 ? -1.656 6.359 15.585 1.00 84.75 292 ALA A N 1
ATOM 2203 C CA . ALA A 1 292 ? -1.866 7.343 14.528 1.00 84.75 292 ALA A CA 1
ATOM 2204 C C . ALA A 1 292 ? -0.565 7.621 13.748 1.00 84.75 292 ALA A C 1
ATOM 2206 O O . ALA A 1 292 ? 0.503 7.806 14.330 1.00 84.75 292 ALA A O 1
ATOM 2207 N N . GLY A 1 293 ? -0.658 7.691 12.419 1.00 82.75 293 GLY A N 1
ATOM 2208 C CA . GLY A 1 293 ? 0.485 7.900 11.526 1.00 82.75 293 GLY A CA 1
ATOM 2209 C C . GLY A 1 293 ? 1.225 6.622 11.114 1.00 82.75 293 GLY A C 1
ATOM 2210 O O . GLY A 1 293 ? 2.227 6.722 10.403 1.00 82.75 293 GLY A O 1
ATOM 2211 N N . THR A 1 294 ? 0.742 5.446 11.528 1.00 93.00 294 THR A N 1
ATOM 2212 C CA . THR A 1 294 ? 1.259 4.147 11.068 1.00 93.00 294 THR A CA 1
ATOM 2213 C C . THR A 1 294 ? 0.767 3.830 9.657 1.00 93.00 294 THR A C 1
ATOM 2215 O O . THR A 1 294 ? -0.400 4.062 9.323 1.00 93.00 294 THR A O 1
ATOM 2218 N N . GLU A 1 295 ? 1.652 3.257 8.845 1.00 94.12 295 GLU A N 1
ATOM 2219 C CA . GLU A 1 295 ? 1.354 2.736 7.514 1.00 94.12 295 GLU A CA 1
ATOM 2220 C C . GLU A 1 295 ? 1.869 1.310 7.365 1.00 94.12 295 GLU A C 1
ATOM 2222 O O . GLU A 1 295 ? 3.008 1.002 7.722 1.00 94.12 295 GLU A O 1
ATOM 2227 N N . ALA A 1 296 ? 1.047 0.448 6.780 1.00 96.62 296 ALA A N 1
ATOM 2228 C CA . ALA A 1 296 ? 1.384 -0.940 6.523 1.00 96.62 296 ALA A CA 1
ATOM 2229 C C . ALA A 1 296 ? 0.816 -1.408 5.185 1.00 96.62 296 ALA A C 1
ATOM 2231 O O . ALA A 1 296 ? -0.071 -0.777 4.608 1.00 96.62 296 ALA A O 1
ATOM 2232 N N . VAL A 1 297 ? 1.302 -2.547 4.705 1.00 97.12 297 VAL A N 1
ATOM 2233 C CA . VAL A 1 297 ? 0.702 -3.260 3.578 1.00 97.12 297 VAL A CA 1
ATOM 2234 C C . VAL A 1 297 ? 0.274 -4.662 3.987 1.00 97.12 297 VAL A C 1
ATOM 2236 O O . VAL A 1 297 ? 0.975 -5.343 4.733 1.00 97.12 297 VAL A O 1
ATOM 2239 N N . LEU A 1 298 ? -0.883 -5.081 3.481 1.00 97.75 298 LEU A N 1
ATOM 2240 C CA . LEU A 1 298 ? -1.346 -6.463 3.464 1.00 97.75 298 LEU A CA 1
ATOM 2241 C C . LEU A 1 298 ? -1.005 -7.062 2.104 1.00 97.75 298 LEU A C 1
ATOM 2243 O O . LEU A 1 298 ? -1.380 -6.513 1.065 1.00 97.75 298 LEU A O 1
ATOM 2247 N N . ILE A 1 299 ? -0.329 -8.202 2.133 1.00 97.69 299 ILE A N 1
ATOM 2248 C CA . ILE A 1 299 ? -0.030 -9.039 0.975 1.00 97.69 299 ILE A CA 1
ATOM 2249 C C . ILE A 1 299 ? -0.773 -10.349 1.198 1.00 97.69 299 ILE A C 1
ATOM 2251 O O . ILE A 1 299 ? -0.613 -10.974 2.244 1.00 97.69 299 ILE A O 1
ATOM 2255 N N . ALA A 1 300 ? -1.612 -10.750 0.254 1.00 97.94 300 ALA A N 1
ATOM 2256 C CA . ALA A 1 300 ? -2.421 -11.948 0.388 1.00 97.94 300 ALA A CA 1
ATOM 2257 C C . ALA A 1 300 ? -2.667 -12.622 -0.960 1.00 97.94 300 ALA A C 1
ATOM 2259 O O . ALA A 1 300 ? -2.699 -11.958 -1.997 1.00 97.94 300 ALA A O 1
ATOM 2260 N N . GLY A 1 301 ? -2.891 -13.930 -0.946 1.00 97.06 301 GLY A N 1
ATOM 2261 C CA . GLY A 1 301 ? -3.269 -14.672 -2.138 1.00 97.06 301 GLY A CA 1
ATOM 2262 C C . GLY A 1 301 ? -3.472 -16.154 -1.894 1.00 97.06 301 GLY A C 1
ATOM 2263 O O . GLY A 1 301 ? -3.271 -16.669 -0.793 1.00 97.06 301 GLY A O 1
ATOM 2264 N N . GLU A 1 302 ? -3.913 -16.824 -2.950 1.00 96.19 302 GLU A N 1
ATOM 2265 C CA . GLU A 1 302 ? -3.978 -18.279 -2.964 1.00 96.19 302 GLU A CA 1
ATOM 2266 C C . GLU A 1 302 ? -2.609 -18.881 -3.307 1.00 96.19 302 GLU A C 1
ATOM 2268 O O . GLU A 1 302 ? -1.896 -18.317 -4.148 1.00 96.19 302 GLU A O 1
ATOM 2273 N N . PRO A 1 303 ? -2.256 -20.040 -2.713 1.00 94.69 303 PRO A N 1
ATOM 2274 C CA . PRO A 1 303 ? -1.052 -20.764 -3.073 1.00 94.69 303 PRO A CA 1
ATOM 2275 C C . PRO A 1 303 ? -0.990 -21.012 -4.580 1.00 94.69 303 PRO A C 1
ATOM 2277 O O . PRO A 1 303 ? -1.984 -21.353 -5.227 1.00 94.69 303 PRO A O 1
ATOM 2280 N N . LEU A 1 304 ? 0.206 -20.873 -5.144 1.00 94.19 304 LEU A N 1
ATOM 2281 C CA . LEU A 1 304 ? 0.444 -21.176 -6.551 1.00 94.19 304 LEU A CA 1
ATOM 2282 C C . LEU A 1 304 ? 0.218 -22.662 -6.865 1.00 94.19 304 LEU A C 1
ATOM 2284 O O . LEU A 1 304 ? 0.314 -23.542 -6.013 1.00 94.19 304 LEU A O 1
ATOM 2288 N N . ASP A 1 305 ? 0.041 -22.950 -8.153 1.00 94.88 305 ASP A N 1
ATOM 2289 C CA . ASP A 1 305 ? -0.096 -24.286 -8.753 1.00 94.88 305 ASP A CA 1
ATOM 2290 C C . ASP A 1 305 ? 1.191 -25.150 -8.708 1.00 94.88 305 ASP A C 1
ATOM 2292 O O . ASP A 1 305 ? 1.370 -26.087 -9.492 1.00 94.88 305 ASP A O 1
ATOM 2296 N N . GLY A 1 306 ? 2.117 -24.826 -7.804 1.00 94.38 306 GLY A N 1
ATOM 2297 C CA . GLY A 1 306 ? 3.372 -25.532 -7.575 1.00 94.38 306 GLY A CA 1
ATOM 2298 C C . GLY A 1 306 ? 4.571 -24.599 -7.369 1.00 94.38 306 GLY A C 1
ATOM 2299 O O . GLY A 1 306 ? 4.459 -23.378 -7.493 1.00 94.38 306 GLY A O 1
ATOM 2300 N N . PRO A 1 307 ? 5.756 -25.163 -7.086 1.00 94.38 307 PRO A N 1
ATOM 2301 C CA . PRO A 1 307 ? 6.957 -24.381 -6.814 1.00 94.38 307 PRO A CA 1
ATOM 2302 C C . PRO A 1 307 ? 7.451 -23.628 -8.053 1.00 94.38 307 PRO A C 1
ATOM 2304 O O . PRO A 1 307 ? 7.248 -24.070 -9.187 1.00 94.38 307 PRO A O 1
ATOM 2307 N N . ARG A 1 308 ? 8.161 -22.518 -7.823 1.00 95.44 308 ARG A N 1
ATOM 2308 C CA . ARG A 1 308 ? 8.958 -21.816 -8.835 1.00 95.44 308 ARG A CA 1
ATOM 2309 C C . ARG A 1 308 ? 10.430 -21.868 -8.486 1.00 95.44 308 ARG A C 1
ATOM 2311 O O . ARG A 1 308 ? 10.823 -21.662 -7.343 1.00 95.44 308 ARG A O 1
ATOM 2318 N N . HIS A 1 309 ? 11.243 -22.154 -9.490 1.00 96.88 309 HIS A N 1
ATOM 2319 C CA . HIS A 1 309 ? 12.685 -22.040 -9.408 1.00 96.88 309 HIS A CA 1
ATOM 2320 C C . HIS A 1 309 ? 13.062 -20.605 -9.738 1.00 96.88 309 HIS A C 1
ATOM 2322 O O . HIS A 1 309 ? 12.616 -20.079 -10.756 1.00 96.88 309 HIS A O 1
ATOM 2328 N N . ILE A 1 310 ? 13.874 -19.993 -8.882 1.00 96.50 310 ILE A N 1
ATOM 2329 C CA . ILE A 1 310 ? 14.348 -18.624 -9.052 1.00 96.50 310 ILE A CA 1
ATOM 2330 C C . ILE A 1 310 ? 15.865 -18.669 -9.180 1.00 96.50 310 ILE A C 1
ATOM 2332 O O . ILE A 1 310 ? 16.548 -19.312 -8.381 1.00 96.50 310 ILE A O 1
ATOM 2336 N N . TRP A 1 311 ? 16.387 -17.992 -10.194 1.00 95.56 311 TRP A N 1
ATOM 2337 C CA . TRP A 1 311 ? 17.807 -17.724 -10.344 1.00 95.56 311 TRP A CA 1
ATOM 2338 C C . TRP A 1 311 ? 17.974 -16.310 -10.887 1.00 95.56 311 TRP A C 1
ATOM 2340 O O . TRP A 1 311 ? 17.479 -16.011 -11.974 1.00 95.56 311 TRP A O 1
ATOM 2350 N N . TRP A 1 312 ? 18.671 -15.451 -10.138 1.00 94.50 312 TRP A N 1
ATOM 2351 C CA . TRP A 1 312 ? 18.817 -14.031 -10.472 1.00 94.50 312 TRP A CA 1
ATOM 2352 C C . TRP A 1 312 ? 17.449 -13.396 -10.805 1.00 94.50 312 TRP A C 1
ATOM 2354 O O . TRP A 1 312 ? 16.539 -13.463 -9.983 1.00 94.50 312 TRP A O 1
ATOM 2364 N N . ASN A 1 313 ? 17.284 -12.845 -12.009 1.00 94.75 313 ASN A N 1
ATOM 2365 C CA . ASN A 1 313 ? 16.058 -12.201 -12.485 1.00 94.75 313 ASN A CA 1
ATOM 2366 C C . ASN A 1 313 ? 15.096 -13.156 -13.218 1.00 94.75 313 ASN A C 1
ATOM 2368 O O . ASN A 1 313 ? 14.149 -12.703 -13.859 1.00 94.75 313 ASN A O 1
ATOM 2372 N N . PHE A 1 314 ? 15.333 -14.471 -13.173 1.00 96.12 314 PHE A N 1
ATOM 2373 C CA . PHE A 1 314 ? 14.504 -15.465 -13.852 1.00 96.12 314 PHE A CA 1
ATOM 2374 C C . PHE A 1 314 ? 13.750 -16.333 -12.849 1.00 96.12 314 PHE A C 1
ATOM 2376 O O . PHE A 1 314 ? 14.346 -16.906 -11.936 1.00 96.12 314 PHE A O 1
ATOM 2383 N N . ALA A 1 315 ? 12.444 -16.481 -13.067 1.00 96.75 315 ALA A N 1
ATOM 2384 C CA . ALA A 1 315 ? 11.578 -17.367 -12.304 1.00 96.75 315 ALA A CA 1
ATOM 2385 C C . ALA A 1 315 ? 10.760 -18.248 -13.257 1.00 96.75 315 ALA A C 1
ATOM 2387 O O . ALA A 1 315 ? 10.163 -17.744 -14.204 1.00 96.75 315 ALA A O 1
ATOM 2388 N N . SER A 1 316 ? 10.734 -19.561 -13.026 1.00 97.38 316 SER A N 1
ATOM 2389 C CA . SER A 1 316 ? 9.903 -20.492 -13.802 1.00 97.38 316 SER A CA 1
ATOM 2390 C C . SER A 1 316 ? 9.621 -21.773 -13.025 1.00 97.38 316 SER A C 1
ATOM 2392 O O . SER A 1 316 ? 10.413 -22.218 -12.192 1.00 97.38 316 SER A O 1
ATOM 2394 N N . SER A 1 317 ? 8.500 -22.409 -13.339 1.00 97.31 317 SER A N 1
ATOM 2395 C CA . SER A 1 317 ? 8.152 -23.759 -12.906 1.00 97.31 317 SER A CA 1
ATOM 2396 C C . SER A 1 317 ? 9.082 -24.841 -13.478 1.00 97.31 317 SER A C 1
ATOM 2398 O O . SER A 1 317 ? 9.090 -25.965 -12.979 1.00 97.31 317 SER A O 1
ATOM 2400 N N . ARG A 1 318 ? 9.892 -24.520 -14.501 1.00 97.25 318 ARG A N 1
ATOM 2401 C CA . ARG A 1 318 ? 10.774 -25.459 -15.212 1.00 97.25 318 ARG A CA 1
ATOM 2402 C C . ARG A 1 318 ? 12.237 -25.026 -15.124 1.00 97.25 318 ARG A C 1
ATOM 2404 O O . ARG A 1 318 ? 12.598 -23.942 -15.573 1.00 97.25 318 ARG A O 1
ATOM 2411 N N . ARG A 1 319 ? 13.116 -25.898 -14.614 1.00 96.94 319 ARG A N 1
ATOM 2412 C CA . ARG A 1 319 ? 14.566 -25.611 -14.524 1.00 96.94 319 ARG A CA 1
ATOM 2413 C C . ARG A 1 319 ? 15.221 -25.406 -15.891 1.00 96.94 319 ARG A C 1
ATOM 2415 O O . ARG A 1 319 ? 16.000 -24.477 -16.055 1.00 96.94 319 ARG A O 1
ATOM 2422 N N . GLU A 1 320 ? 14.860 -26.222 -16.878 1.00 97.56 320 GLU A N 1
ATOM 2423 C CA . GLU A 1 320 ? 15.357 -26.102 -18.260 1.00 97.56 320 GLU A CA 1
ATOM 2424 C C . GLU A 1 320 ? 15.058 -24.726 -18.876 1.00 97.56 320 GLU A C 1
ATOM 2426 O O . GLU A 1 320 ? 15.881 -24.173 -19.603 1.00 97.56 320 GLU A O 1
ATOM 2431 N N . ARG A 1 321 ? 13.916 -24.121 -18.520 1.00 96.94 321 ARG A N 1
ATOM 2432 C CA . ARG A 1 321 ? 13.525 -22.797 -19.005 1.00 96.94 321 ARG A CA 1
ATOM 2433 C C . ARG A 1 321 ? 14.428 -21.697 -18.453 1.00 96.94 321 ARG A C 1
ATOM 2435 O O . ARG A 1 321 ? 14.702 -20.735 -19.171 1.00 96.94 321 ARG A O 1
ATOM 2442 N N . LEU A 1 322 ? 14.918 -21.854 -17.220 1.00 96.69 322 LEU A N 1
ATOM 2443 C CA . LEU A 1 322 ? 15.908 -20.947 -16.637 1.00 96.69 322 LEU A CA 1
ATOM 2444 C C . LEU A 1 322 ? 17.249 -21.045 -17.367 1.00 96.69 322 LEU A C 1
ATOM 2446 O O . LEU A 1 322 ? 17.838 -20.013 -17.670 1.00 96.69 322 LEU A O 1
ATOM 2450 N N . GLU A 1 323 ? 17.715 -22.253 -17.694 1.00 97.56 323 GLU A N 1
ATOM 2451 C CA . GLU A 1 323 ? 18.953 -22.429 -18.470 1.00 97.56 323 GLU A CA 1
ATOM 2452 C C . GLU A 1 323 ? 18.834 -21.818 -19.870 1.00 97.56 323 GLU A C 1
ATOM 2454 O O . GLU A 1 323 ? 19.740 -21.115 -20.322 1.00 97.56 323 GLU A O 1
ATOM 2459 N N . GLN A 1 324 ? 17.678 -21.985 -20.519 1.00 97.44 324 GLN A N 1
ATOM 2460 C CA . GLN A 1 324 ? 17.394 -21.316 -21.785 1.00 97.44 324 GLN A CA 1
ATOM 2461 C C . GLN A 1 324 ? 17.430 -19.786 -21.636 1.00 97.44 324 GLN A C 1
ATOM 2463 O O . GLN A 1 324 ? 18.095 -19.120 -22.425 1.00 97.44 324 GLN A O 1
ATOM 2468 N N . ALA A 1 325 ? 16.793 -19.225 -20.601 1.00 96.56 325 ALA A N 1
ATOM 2469 C CA . ALA A 1 325 ? 16.790 -17.781 -20.349 1.00 96.56 325 ALA A CA 1
ATOM 2470 C C . ALA A 1 325 ? 18.203 -17.223 -20.091 1.00 96.56 325 ALA A C 1
ATOM 2472 O O . ALA A 1 325 ? 18.544 -16.150 -20.587 1.00 96.56 325 ALA A O 1
ATOM 2473 N N . LYS A 1 326 ? 19.063 -17.968 -19.384 1.00 96.44 326 LYS A N 1
ATOM 2474 C CA . LYS A 1 326 ? 20.482 -17.615 -19.207 1.00 96.44 326 LYS A CA 1
ATOM 2475 C C . LYS A 1 326 ? 21.218 -17.571 -20.540 1.00 96.44 326 LYS A C 1
ATOM 2477 O O . LYS A 1 326 ? 21.905 -16.591 -20.824 1.00 96.44 326 LYS A O 1
ATOM 2482 N N . ALA A 1 327 ? 21.057 -18.605 -21.366 1.00 96.75 327 ALA A N 1
ATOM 2483 C CA . ALA A 1 327 ? 21.675 -18.662 -22.687 1.00 96.75 327 ALA A CA 1
ATOM 2484 C C . ALA A 1 327 ? 21.161 -17.537 -23.601 1.00 96.75 327 ALA A C 1
ATOM 2486 O O . ALA A 1 327 ? 21.946 -16.927 -24.327 1.00 96.75 327 ALA A O 1
ATOM 2487 N N . ASP A 1 328 ? 19.860 -17.235 -23.545 1.00 96.12 328 ASP A N 1
ATOM 2488 C CA . ASP A 1 328 ? 19.227 -16.140 -24.284 1.00 96.12 328 ASP A CA 1
ATOM 2489 C C . ASP A 1 328 ? 19.775 -14.782 -23.848 1.00 96.12 328 ASP A C 1
ATOM 2491 O O . ASP A 1 328 ? 20.102 -13.949 -24.694 1.00 96.12 328 ASP A O 1
ATOM 2495 N N . TRP A 1 329 ? 19.934 -14.564 -22.541 1.00 94.75 329 TRP A N 1
ATOM 2496 C CA . TRP A 1 329 ? 20.498 -13.326 -22.020 1.00 94.75 329 TRP A CA 1
ATOM 2497 C C . TRP A 1 329 ? 21.964 -13.176 -22.402 1.00 94.75 329 TRP A C 1
ATOM 2499 O O . TRP A 1 329 ? 22.353 -12.112 -22.880 1.00 94.75 329 TRP A O 1
ATOM 2509 N N . ALA A 1 330 ? 22.771 -14.230 -22.248 1.00 93.38 330 ALA A N 1
ATOM 2510 C CA . ALA A 1 330 ? 24.184 -14.231 -22.621 1.00 93.38 330 ALA A CA 1
ATOM 2511 C C . ALA A 1 330 ? 24.372 -13.893 -24.108 1.00 93.38 330 ALA A C 1
ATOM 2513 O O . ALA A 1 330 ? 25.180 -13.023 -24.435 1.00 93.38 330 ALA A O 1
ATOM 2514 N N . ALA A 1 331 ? 23.558 -14.506 -24.972 1.00 94.81 331 ALA A N 1
ATOM 2515 C CA . ALA A 1 331 ? 23.564 -14.313 -26.419 1.00 94.81 331 ALA A CA 1
ATOM 2516 C C . ALA A 1 331 ? 22.773 -13.083 -26.908 1.00 94.81 331 ALA A C 1
ATOM 2518 O O . ALA A 1 331 ? 22.591 -12.937 -28.114 1.00 94.81 331 ALA A O 1
ATOM 2519 N N . GLN A 1 332 ? 22.288 -12.222 -26.003 1.00 91.25 332 GLN A N 1
ATOM 2520 C CA . GLN A 1 332 ? 21.560 -10.987 -26.331 1.00 91.25 332 GLN A CA 1
ATOM 2521 C C . GLN A 1 332 ? 20.309 -11.208 -27.201 1.00 91.25 332 GLN A C 1
ATOM 2523 O O . GLN A 1 332 ? 19.994 -10.410 -28.077 1.00 91.25 332 GLN A O 1
ATOM 2528 N N . ARG A 1 333 ? 19.576 -12.300 -26.952 1.00 92.94 333 ARG A N 1
ATOM 2529 C CA . ARG A 1 333 ? 18.329 -12.629 -27.665 1.00 92.94 333 ARG A CA 1
ATOM 2530 C C . ARG A 1 333 ? 17.085 -11.940 -27.098 1.00 92.94 333 ARG A C 1
ATOM 2532 O O . ARG A 1 333 ? 16.024 -12.006 -27.712 1.00 92.94 333 ARG A O 1
ATOM 2539 N N . PHE A 1 334 ? 17.198 -11.286 -25.945 1.00 90.62 334 PHE A N 1
ATOM 2540 C CA . PHE A 1 334 ? 16.134 -10.435 -25.415 1.00 90.62 334 PHE A CA 1
ATOM 2541 C C . PHE A 1 334 ? 16.072 -9.098 -26.163 1.00 90.62 334 PHE A C 1
ATOM 2543 O O . PHE A 1 334 ? 17.083 -8.609 -26.664 1.00 90.62 334 PHE A O 1
ATOM 2550 N N . ALA A 1 335 ? 14.884 -8.491 -26.210 1.00 86.88 335 ALA A N 1
ATOM 2551 C CA . ALA A 1 335 ? 14.706 -7.163 -26.790 1.00 86.88 335 ALA A CA 1
ATOM 2552 C C . ALA A 1 335 ? 15.548 -6.111 -26.049 1.00 86.88 335 ALA A C 1
ATOM 2554 O O . ALA A 1 335 ? 15.709 -6.175 -24.830 1.00 86.88 335 ALA A O 1
ATOM 2555 N N . THR A 1 336 ? 16.064 -5.131 -26.785 1.00 86.00 336 THR A N 1
ATOM 2556 C CA . THR A 1 336 ? 16.777 -3.989 -26.208 1.00 86.00 336 THR A CA 1
ATOM 2557 C C . THR A 1 336 ? 15.801 -2.933 -25.700 1.00 86.00 336 THR A C 1
ATOM 2559 O O . THR A 1 336 ? 14.651 -2.855 -26.140 1.00 86.00 336 THR A O 1
ATOM 2562 N N . ILE A 1 337 ? 16.268 -2.096 -24.773 1.00 85.31 337 ILE A N 1
ATOM 2563 C CA . ILE A 1 337 ? 15.493 -0.963 -24.274 1.00 85.31 337 ILE A CA 1
ATOM 2564 C C . ILE A 1 337 ? 15.597 0.180 -25.299 1.00 85.31 337 ILE A C 1
ATOM 2566 O O . ILE A 1 337 ? 16.709 0.579 -25.660 1.00 85.31 337 ILE A O 1
ATOM 2570 N N . PRO A 1 338 ? 14.473 0.735 -25.791 1.00 80.12 338 PRO A N 1
ATOM 2571 C CA . PRO A 1 338 ? 14.508 1.879 -26.695 1.00 80.12 338 PRO A CA 1
ATOM 2572 C C . PRO A 1 338 ? 15.254 3.064 -26.069 1.00 80.12 338 PRO A C 1
ATOM 2574 O O . PRO A 1 338 ? 14.922 3.503 -24.973 1.00 80.12 338 PRO A O 1
ATOM 2577 N N . GLY A 1 339 ? 16.262 3.584 -26.771 1.00 78.69 339 GLY A N 1
ATOM 2578 C CA . GLY A 1 339 ? 17.086 4.698 -26.285 1.00 78.69 339 GLY A CA 1
ATOM 2579 C C . GLY A 1 339 ? 18.200 4.306 -25.308 1.00 78.69 339 GLY A C 1
ATOM 2580 O O . GLY A 1 339 ? 18.973 5.174 -24.915 1.00 78.69 339 GLY A O 1
ATOM 2581 N N . ASP A 1 340 ? 18.331 3.022 -24.966 1.00 75.31 340 ASP A N 1
ATOM 2582 C CA . ASP A 1 340 ? 19.369 2.518 -24.067 1.00 75.31 340 ASP A CA 1
ATOM 2583 C C . ASP A 1 340 ? 19.907 1.162 -24.548 1.00 75.31 340 ASP A C 1
ATOM 2585 O O . ASP A 1 340 ? 19.533 0.087 -24.078 1.00 75.31 340 ASP A O 1
ATOM 2589 N N . ALA A 1 341 ? 20.765 1.225 -25.568 1.00 72.12 341 ALA A N 1
ATOM 2590 C CA . ALA A 1 341 ? 21.378 0.048 -26.187 1.00 72.12 341 ALA A CA 1
ATOM 2591 C C . ALA A 1 341 ? 22.756 -0.306 -25.601 1.00 72.12 341 ALA A C 1
ATOM 2593 O O . ALA A 1 341 ? 23.356 -1.300 -26.008 1.00 72.12 341 ALA A O 1
ATOM 2594 N N . VAL A 1 342 ? 23.285 0.532 -24.704 1.00 73.38 342 VAL A N 1
ATOM 2595 C CA . VAL A 1 342 ? 24.685 0.469 -24.261 1.00 73.38 342 VAL A CA 1
ATOM 2596 C C . VAL A 1 342 ? 24.797 -0.117 -22.860 1.00 73.38 342 VAL A C 1
ATOM 2598 O O . VAL A 1 342 ? 25.696 -0.918 -22.605 1.00 73.38 342 VAL A O 1
ATOM 2601 N N . GLU A 1 343 ? 23.900 0.258 -21.948 1.00 77.56 343 GLU A N 1
ATOM 2602 C CA . GLU A 1 343 ? 23.979 -0.184 -20.562 1.00 77.56 343 GLU A CA 1
ATOM 2603 C C . GLU A 1 343 ? 23.342 -1.569 -20.396 1.00 77.56 343 GLU A C 1
ATOM 2605 O O . GLU A 1 343 ? 22.182 -1.800 -20.736 1.00 77.56 343 GLU A O 1
ATOM 2610 N N . ARG A 1 344 ? 24.122 -2.526 -19.886 1.00 82.06 344 ARG A N 1
ATOM 2611 C CA . ARG A 1 344 ? 23.687 -3.911 -19.684 1.00 82.06 344 ARG A CA 1
ATOM 2612 C C . ARG A 1 344 ? 24.308 -4.483 -18.423 1.00 82.06 344 ARG A C 1
ATOM 2614 O O . ARG A 1 344 ? 25.509 -4.362 -18.202 1.00 82.06 344 ARG A O 1
ATOM 2621 N N . ILE A 1 345 ? 23.493 -5.203 -17.661 1.00 87.69 345 ILE A N 1
ATOM 2622 C CA . ILE A 1 345 ? 23.944 -5.959 -16.494 1.00 87.69 345 ILE A CA 1
ATOM 2623 C C . ILE A 1 345 ? 24.341 -7.379 -16.949 1.00 87.69 345 ILE A C 1
ATOM 2625 O O . ILE A 1 345 ? 23.504 -8.089 -17.522 1.00 87.69 345 ILE A O 1
ATOM 2629 N N . PRO A 1 346 ? 25.605 -7.811 -16.774 1.00 87.50 346 PRO A N 1
ATOM 2630 C CA . PRO A 1 346 ? 26.014 -9.176 -17.103 1.00 87.50 346 PRO A CA 1
ATOM 2631 C C . PRO A 1 346 ? 25.360 -10.193 -16.154 1.00 87.50 346 PRO A C 1
ATOM 2633 O O . PRO A 1 346 ? 24.846 -9.830 -15.098 1.00 87.50 346 PRO A O 1
ATOM 2636 N N . LEU A 1 347 ? 25.375 -11.476 -16.533 1.00 89.44 347 LEU A N 1
ATOM 2637 C CA . LEU A 1 347 ? 25.043 -12.538 -15.576 1.00 89.44 347 LEU A CA 1
ATOM 2638 C C . LEU A 1 347 ? 26.061 -12.530 -14.417 1.00 89.44 347 LEU A C 1
ATOM 2640 O O . LEU A 1 347 ? 27.224 -12.206 -14.677 1.00 89.44 347 LEU A O 1
ATOM 2644 N N . PRO A 1 348 ? 25.632 -12.858 -13.182 1.00 86.94 348 PRO A N 1
ATOM 2645 C CA . PRO A 1 348 ? 26.516 -12.953 -12.021 1.00 86.94 348 PRO A CA 1
ATOM 2646 C C . PRO A 1 348 ? 27.546 -14.081 -12.126 1.00 86.94 348 PRO A C 1
ATOM 2648 O O . PRO A 1 348 ? 27.283 -15.073 -12.852 1.00 86.94 348 PRO A O 1
#

Organism: NCBI:txid410659

Nearest PDB structures (foldseek):
  6d0g-assembly1_A  TM=9.172E-01  e=4.169E-14  Acinetobacter baumannii
  1j1l-assembly1_A  TM=8.746E-01  e=6.501E-11  Homo sapiens
  4hlt-assembly1_A  TM=8.606E-01  e=6.501E-11  Homo sapiens
  2p17-assembly1_A  TM=8.593E-01  e=4.165E-08  Geobacillus kaustophilus HTA426
  2q1z-assembly1_B  TM=4.671E-01  e=1.888E-04  Cereibacter sphaeroides 2.4.1

Sequence (348 aa):
MSTLSVSRRKRILSHPLLWPLVTLALILVINASLNQGFWILKWRDGHLYGSVIDILNRSAPLMLVSLGMTLVIATRGIDISVGAVVAISASVAALMIGGTLVIHDGVASHVSRFPMPLAIGCALLVALFCGLWNGLLVAKIGLQPIIATLILMVAGRGIVHSERVPDDLRTRAWTSHGLQLWVALPRQHEEDPPSFHHAAATDLPATILGAVHVRVLLGRAFGLTSPVPVPSPMAYAHASWREAGPWRITADYAERAVYPVRGTLDIHGTTLEPGQMALLAPGVEVDVRAEAGTEAVLIAGEPLDGPRHIWWNFASSRRERLEQAKADWAAQRFATIPGDAVERIPLP